Protein AF-A0A498MEN1-F1 (afdb_monomer)

Organism: Labeo rohita (NCBI:txid84645)

Structure (mmCIF, N/CA/C/O backbone):
data_AF-A0A498MEN1-F1
#
_entry.id   AF-A0A498MEN1-F1
#
loop_
_atom_site.group_PDB
_atom_site.id
_atom_site.type_symbol
_atom_site.label_atom_id
_atom_site.label_alt_id
_atom_site.label_comp_id
_atom_site.label_asym_id
_atom_site.label_entity_id
_atom_site.label_seq_id
_atom_site.pdbx_PDB_ins_code
_atom_site.Cartn_x
_atom_site.Cartn_y
_atom_site.Cartn_z
_atom_site.occupancy
_atom_site.B_iso_or_equiv
_atom_site.auth_seq_id
_atom_site.auth_comp_id
_atom_site.auth_asym_id
_atom_site.auth_atom_id
_atom_site.pdbx_PDB_model_num
ATOM 1 N N . MET A 1 1 ? 16.517 -38.184 6.879 1.00 43.72 1 MET A N 1
ATOM 2 C CA . MET A 1 1 ? 17.340 -36.985 7.141 1.00 43.72 1 MET A CA 1
ATOM 3 C C . MET A 1 1 ? 16.412 -35.861 7.541 1.00 43.72 1 MET A C 1
ATOM 5 O O . MET A 1 1 ? 15.460 -35.608 6.813 1.00 43.72 1 MET A O 1
ATOM 9 N N . SER A 1 2 ? 16.628 -35.248 8.704 1.00 54.34 2 SER A N 1
ATOM 10 C CA . SER A 1 2 ? 15.903 -34.037 9.095 1.00 54.34 2 SER A CA 1
ATOM 11 C C . SER A 1 2 ? 16.406 -32.855 8.259 1.00 54.34 2 SER A C 1
ATOM 13 O O . SER A 1 2 ? 17.588 -32.809 7.929 1.00 54.34 2 SER A O 1
ATOM 15 N N . TRP A 1 3 ? 15.560 -31.868 7.944 1.00 50.06 3 TRP A N 1
ATOM 16 C CA . TRP A 1 3 ? 15.992 -30.614 7.294 1.00 50.06 3 TRP A CA 1
ATOM 17 C C . TRP A 1 3 ? 17.134 -29.931 8.064 1.00 50.06 3 TRP A C 1
ATOM 19 O O . TRP A 1 3 ? 18.010 -29.298 7.487 1.00 50.06 3 TRP A O 1
ATOM 29 N N . ILE A 1 4 ? 17.161 -30.124 9.380 1.00 49.66 4 ILE A N 1
ATOM 30 C CA . ILE A 1 4 ? 18.198 -29.623 10.281 1.00 49.66 4 ILE A CA 1
ATOM 31 C C . ILE A 1 4 ? 19.562 -30.295 10.020 1.00 49.66 4 ILE A C 1
ATOM 33 O O . ILE A 1 4 ? 20.594 -29.638 10.148 1.00 49.66 4 ILE A O 1
ATOM 37 N N . ASP A 1 5 ? 19.571 -31.564 9.599 1.00 53.72 5 ASP A N 1
ATOM 38 C CA . ASP A 1 5 ? 20.794 -32.295 9.234 1.00 53.72 5 ASP A CA 1
ATOM 39 C C . ASP A 1 5 ? 21.364 -31.820 7.889 1.00 53.72 5 ASP A C 1
ATOM 41 O O . ASP A 1 5 ? 22.567 -31.918 7.667 1.00 53.72 5 ASP A O 1
ATOM 45 N N . LEU A 1 6 ? 20.514 -31.267 7.014 1.00 58.56 6 LEU A N 1
ATOM 46 C CA . LEU A 1 6 ? 20.908 -30.699 5.722 1.00 58.56 6 LEU A CA 1
ATOM 47 C C . LEU A 1 6 ? 21.549 -29.308 5.874 1.00 58.56 6 LEU A C 1
ATOM 49 O O . LEU A 1 6 ? 22.517 -28.999 5.187 1.00 58.56 6 LEU A O 1
ATOM 53 N N . PHE A 1 7 ? 21.026 -28.466 6.773 1.00 52.84 7 PHE A N 1
ATOM 54 C CA . PHE A 1 7 ? 21.492 -27.080 6.929 1.00 52.84 7 PHE A CA 1
ATOM 55 C C . PHE A 1 7 ? 22.699 -26.911 7.861 1.00 52.84 7 PHE A C 1
ATOM 57 O O . PHE A 1 7 ? 23.365 -25.877 7.808 1.00 52.84 7 PHE A O 1
ATOM 64 N N . CYS A 1 8 ? 22.973 -27.871 8.749 1.00 56.34 8 CYS A N 1
ATOM 65 C CA . CYS A 1 8 ? 24.076 -27.804 9.716 1.00 56.34 8 CYS A CA 1
ATOM 66 C C . CYS A 1 8 ? 24.729 -29.186 9.921 1.00 56.34 8 CYS A C 1
ATOM 68 O O . CYS A 1 8 ? 24.666 -29.716 11.035 1.00 56.34 8 CYS A O 1
ATOM 70 N N . PRO A 1 9 ? 25.353 -29.782 8.885 1.00 58.59 9 PRO A N 1
ATOM 71 C CA . PRO A 1 9 ? 25.883 -31.145 8.965 1.00 58.59 9 PRO A CA 1
ATOM 72 C C . PRO A 1 9 ? 26.921 -31.311 10.092 1.00 58.59 9 PRO A C 1
ATOM 74 O O . PRO A 1 9 ? 26.779 -32.229 10.902 1.00 58.59 9 PRO A O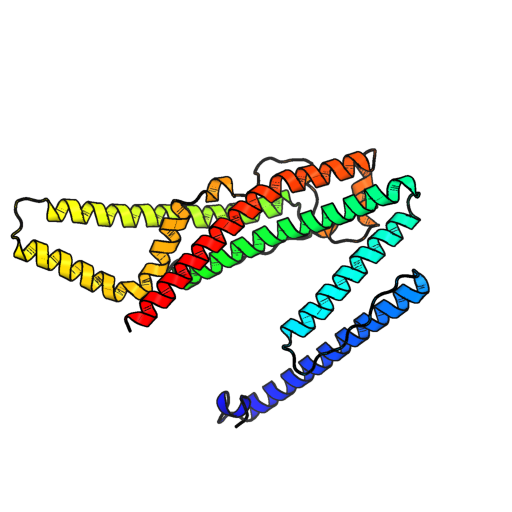 1
ATOM 77 N N . ASP A 1 10 ? 27.833 -30.342 10.264 1.00 64.88 10 ASP A N 1
ATOM 78 C CA . ASP A 1 10 ? 29.006 -30.467 11.154 1.00 64.88 10 ASP A CA 1
ATOM 79 C C . ASP A 1 10 ? 29.033 -29.507 12.361 1.00 64.88 10 ASP A C 1
ATOM 81 O O . ASP A 1 10 ? 30.030 -29.424 13.074 1.00 64.88 10 ASP A O 1
ATOM 85 N N . ASN A 1 11 ? 27.950 -28.765 12.628 1.00 72.75 11 ASN A N 1
ATOM 86 C CA . ASN A 1 11 ? 27.898 -27.804 13.741 1.00 72.75 11 ASN A CA 1
ATOM 87 C C . ASN A 1 11 ? 26.759 -28.144 14.717 1.00 72.75 11 ASN A C 1
ATOM 89 O O . ASN A 1 11 ? 25.618 -27.701 14.556 1.00 72.75 11 ASN A O 1
ATOM 93 N N . SER A 1 12 ? 27.068 -28.979 15.716 1.00 74.88 12 SER A N 1
ATOM 94 C CA . SER A 1 12 ? 26.126 -29.443 16.748 1.00 74.88 12 SER A CA 1
ATOM 95 C C . SER A 1 12 ? 25.566 -28.301 17.602 1.00 74.88 12 SER A C 1
ATOM 97 O O . SER A 1 12 ? 24.371 -28.289 17.885 1.00 74.88 12 SER A O 1
ATOM 99 N N . GLU A 1 13 ? 26.384 -27.303 17.932 1.00 78.81 13 GLU A N 1
ATOM 100 C CA . GLU A 1 13 ? 25.985 -26.161 18.760 1.00 78.81 13 GLU A CA 1
ATOM 101 C C . GLU A 1 13 ? 24.955 -25.267 18.046 1.00 78.81 13 GLU A C 1
ATOM 103 O O . GLU A 1 13 ? 23.917 -24.900 18.608 1.00 78.81 13 GLU A O 1
ATOM 108 N N . ARG A 1 14 ? 25.173 -24.981 16.753 1.00 74.12 14 ARG A N 1
ATOM 109 C CA . ARG A 1 14 ? 24.215 -24.243 15.913 1.00 74.12 14 ARG A CA 1
ATOM 110 C C . ARG A 1 14 ? 22.905 -25.013 15.742 1.00 74.12 14 ARG A C 1
ATOM 112 O O . ARG A 1 14 ? 21.837 -24.400 15.746 1.00 74.12 14 ARG A O 1
ATOM 119 N N . ARG A 1 15 ? 22.977 -26.343 15.640 1.00 71.75 15 ARG A N 1
ATOM 120 C CA . ARG A 1 15 ? 21.818 -27.243 15.552 1.00 71.75 15 ARG A CA 1
ATOM 121 C C . ARG A 1 15 ? 20.947 -27.166 16.802 1.00 71.75 15 ARG A C 1
ATOM 123 O O . ARG A 1 15 ? 19.744 -26.938 16.704 1.00 71.75 15 ARG A O 1
ATOM 130 N N . GLU A 1 16 ? 21.561 -27.312 17.970 1.00 80.00 16 GLU A N 1
ATOM 131 C CA . GLU A 1 16 ? 20.876 -27.276 19.261 1.00 80.00 16 GLU A CA 1
ATOM 132 C C . GLU A 1 16 ? 20.278 -25.891 19.546 1.00 80.00 16 GLU A C 1
ATOM 134 O O . GLU A 1 16 ? 19.132 -25.775 19.986 1.00 80.00 16 GLU A O 1
ATOM 139 N N . SER A 1 17 ? 21.005 -24.825 19.198 1.00 81.56 17 SER A N 1
ATOM 140 C CA . SER A 1 17 ? 20.505 -23.448 19.254 1.00 81.56 17 SER A CA 1
ATOM 141 C C . SER A 1 17 ? 19.261 -23.241 18.381 1.00 81.56 17 SER A C 1
ATOM 143 O O . SER A 1 17 ? 18.275 -22.654 18.831 1.00 81.56 17 SER A O 1
ATOM 145 N N . LEU A 1 18 ? 19.259 -23.767 17.152 1.00 75.94 18 LEU A N 1
ATOM 146 C CA . LEU A 1 18 ? 18.134 -23.635 16.224 1.00 75.94 18 LEU A CA 1
ATOM 147 C C . LEU A 1 18 ? 16.913 -24.456 16.666 1.00 75.94 18 LEU A C 1
ATOM 149 O O . LEU A 1 18 ? 15.790 -23.960 16.596 1.00 75.94 18 LEU A O 1
ATOM 153 N N . ILE A 1 19 ? 17.125 -25.670 17.187 1.00 77.81 19 ILE A N 1
ATOM 154 C CA . ILE A 1 19 ? 16.062 -26.501 17.775 1.00 77.81 19 ILE A CA 1
ATOM 155 C C . ILE A 1 19 ? 15.402 -25.773 18.948 1.00 77.81 19 ILE A C 1
ATOM 157 O O . ILE A 1 19 ? 14.176 -25.656 18.986 1.00 77.81 19 ILE A O 1
ATOM 161 N N . ARG A 1 20 ? 16.206 -25.237 19.871 1.00 85.75 20 ARG A N 1
ATOM 162 C CA . ARG A 1 20 ? 15.720 -24.499 21.040 1.00 85.75 20 ARG A CA 1
ATOM 163 C C . ARG A 1 20 ? 14.917 -23.263 20.642 1.00 85.75 20 ARG A C 1
ATOM 165 O O . ARG A 1 20 ? 13.794 -23.104 21.108 1.00 85.75 20 ARG A O 1
ATOM 172 N N . LYS A 1 21 ? 15.424 -22.445 19.713 1.00 82.25 21 LYS A N 1
ATOM 173 C CA . LYS A 1 21 ? 14.689 -21.275 19.198 1.00 82.25 21 LYS A CA 1
ATOM 174 C C . LYS A 1 21 ? 13.366 -21.659 18.534 1.00 82.25 21 LYS A C 1
ATOM 176 O O . LYS A 1 21 ? 12.367 -20.969 18.712 1.00 82.25 21 LYS A O 1
ATOM 181 N N . ASN A 1 22 ? 13.335 -22.765 17.790 1.00 79.62 22 ASN A N 1
ATOM 182 C CA . ASN A 1 22 ? 12.102 -23.243 17.170 1.00 79.62 22 ASN A CA 1
ATOM 183 C C . ASN A 1 22 ? 11.075 -23.700 18.226 1.00 79.62 22 ASN A C 1
ATOM 185 O O . ASN A 1 22 ? 9.894 -23.368 18.144 1.00 79.62 22 ASN A O 1
ATOM 189 N N . GLN A 1 23 ? 11.523 -24.405 19.269 1.00 83.56 23 GLN A N 1
ATOM 190 C CA . GLN A 1 23 ? 10.667 -24.788 20.397 1.00 83.56 23 GLN A CA 1
ATOM 191 C C . GLN A 1 23 ? 10.129 -23.564 21.153 1.00 83.56 23 GLN A C 1
ATOM 193 O O . GLN A 1 23 ? 8.933 -23.510 21.445 1.00 83.56 23 GLN A O 1
ATOM 198 N N . GLU A 1 24 ? 10.973 -22.564 21.418 1.00 88.19 24 GLU A N 1
ATOM 199 C CA . GLU A 1 24 ? 10.565 -21.290 22.023 1.00 88.19 24 GLU A CA 1
ATOM 200 C C . GLU A 1 24 ? 9.494 -20.586 21.179 1.00 88.19 24 GLU A C 1
ATOM 202 O O . GLU A 1 24 ? 8.465 -20.167 21.713 1.00 88.19 24 GLU A O 1
ATOM 207 N N . LEU A 1 25 ? 9.674 -20.531 19.856 1.00 84.56 25 LEU A N 1
ATOM 208 C CA . LEU A 1 25 ? 8.698 -19.945 18.937 1.00 84.56 25 LEU A CA 1
ATOM 209 C C . LEU A 1 25 ? 7.338 -20.658 19.008 1.00 84.56 25 LEU A C 1
ATOM 211 O O . LEU A 1 25 ? 6.296 -20.002 19.071 1.00 84.56 25 LEU A O 1
ATOM 215 N N . HIS A 1 26 ? 7.328 -21.992 19.062 1.00 83.00 26 HIS A N 1
ATOM 216 C CA . HIS A 1 26 ? 6.097 -22.767 19.235 1.00 83.00 26 HIS A CA 1
ATOM 217 C C . HIS A 1 26 ? 5.404 -22.488 20.578 1.00 83.00 26 HIS A C 1
ATOM 219 O O . HIS A 1 26 ? 4.174 -22.382 20.626 1.00 83.00 26 HIS A O 1
ATOM 225 N N . VAL A 1 27 ? 6.167 -22.343 21.666 1.00 88.69 27 VAL A N 1
ATOM 226 C CA . VAL A 1 27 ? 5.625 -21.990 22.989 1.00 88.69 27 VAL A CA 1
ATOM 227 C C . VAL A 1 27 ? 5.009 -20.591 22.970 1.00 88.69 27 VAL A C 1
ATOM 229 O O . VAL A 1 27 ? 3.873 -20.422 23.418 1.00 88.69 27 VAL A O 1
ATOM 232 N N . LEU A 1 28 ? 5.711 -19.605 22.403 1.00 88.12 28 LEU A N 1
ATOM 233 C CA . LEU A 1 28 ? 5.207 -18.237 22.247 1.00 88.12 28 LEU A CA 1
ATOM 234 C C . LEU A 1 28 ? 3.913 -18.210 21.433 1.00 88.12 28 LEU A C 1
ATOM 236 O O . LEU A 1 28 ? 2.930 -17.594 21.846 1.00 88.12 28 LEU A O 1
ATOM 240 N N . MET A 1 29 ? 3.874 -18.947 20.323 1.00 90.06 29 MET A N 1
ATOM 241 C CA . MET A 1 29 ? 2.678 -19.054 19.497 1.00 90.06 29 MET A CA 1
ATOM 242 C C . MET A 1 29 ? 1.500 -19.630 20.293 1.00 90.06 29 MET A C 1
ATOM 244 O O . MET A 1 29 ? 0.415 -19.050 20.314 1.00 90.06 29 MET A O 1
ATOM 248 N N . ARG A 1 30 ? 1.706 -20.738 21.016 1.00 90.38 30 ARG A N 1
ATOM 249 C CA . ARG A 1 30 ? 0.662 -21.357 21.848 1.00 90.38 30 ARG A CA 1
ATOM 250 C C . ARG A 1 30 ? 0.130 -20.389 22.911 1.00 90.38 30 ARG A C 1
ATOM 252 O O . ARG A 1 30 ? -1.083 -20.319 23.123 1.00 90.38 30 ARG A O 1
ATOM 259 N N . ASN A 1 31 ? 1.016 -19.614 23.534 1.00 92.31 31 ASN A N 1
ATOM 260 C CA . ASN A 1 31 ? 0.641 -18.593 24.508 1.00 92.31 31 ASN A CA 1
ATOM 261 C C . ASN A 1 31 ? -0.192 -17.469 23.875 1.00 92.31 31 ASN A C 1
ATOM 263 O O . ASN A 1 31 ? -1.197 -17.074 24.462 1.00 92.31 31 ASN A O 1
ATOM 267 N N . ASN A 1 32 ? 0.139 -17.022 22.661 1.00 92.94 32 ASN A N 1
ATOM 268 C CA . ASN A 1 32 ? -0.639 -16.004 21.948 1.00 92.94 32 ASN A CA 1
ATOM 269 C C . ASN A 1 32 ? -2.063 -16.475 21.612 1.00 92.94 32 ASN A C 1
ATOM 271 O O . ASN A 1 32 ? -3.025 -15.732 21.824 1.00 92.94 32 ASN A O 1
ATOM 275 N N . PHE A 1 33 ? -2.233 -17.723 21.155 1.00 95.19 33 PHE A N 1
ATOM 276 C CA . PHE A 1 33 ? -3.567 -18.306 20.942 1.00 95.19 33 PHE A CA 1
ATOM 277 C C . PHE A 1 33 ? -4.372 -18.361 22.247 1.00 95.19 33 PHE A C 1
ATOM 279 O O . PHE A 1 33 ? -5.550 -17.993 22.270 1.00 95.19 33 PHE A O 1
ATOM 286 N N . ARG A 1 34 ? -3.739 -18.782 23.349 1.00 94.75 34 ARG A N 1
ATOM 287 C CA . ARG A 1 34 ? -4.377 -18.823 24.671 1.00 94.75 34 ARG A CA 1
ATOM 288 C C . ARG A 1 34 ? -4.800 -17.430 25.137 1.00 94.75 34 ARG A C 1
ATOM 290 O O . ARG A 1 34 ? -5.957 -17.265 25.508 1.00 94.75 34 ARG A O 1
ATOM 297 N N . ALA A 1 35 ? -3.901 -16.449 25.084 1.00 92.50 35 ALA A N 1
ATOM 298 C CA . ALA A 1 35 ? -4.179 -15.073 25.488 1.00 92.50 35 ALA A CA 1
ATOM 299 C C . ALA A 1 35 ? -5.322 -14.464 24.660 1.00 92.50 35 ALA A C 1
ATOM 301 O O . ALA A 1 35 ? -6.237 -13.859 25.213 1.00 92.50 35 ALA A O 1
ATOM 302 N N . THR A 1 36 ? -5.331 -14.707 23.346 1.00 92.62 36 THR A N 1
ATOM 303 C CA . THR A 1 36 ? -6.412 -14.251 22.458 1.00 92.62 36 THR A CA 1
ATOM 304 C C . THR A 1 36 ? -7.758 -14.870 22.846 1.00 92.62 36 THR A C 1
ATOM 306 O O . THR A 1 36 ? -8.766 -14.173 22.904 1.00 92.62 36 THR A O 1
ATOM 309 N N . ASN A 1 37 ? -7.795 -16.166 23.168 1.00 94.50 37 ASN A N 1
ATOM 310 C CA . ASN A 1 37 ? -9.024 -16.826 23.618 1.00 94.50 37 ASN A CA 1
ATOM 311 C C . ASN A 1 37 ? -9.483 -16.362 25.010 1.00 94.50 37 ASN A C 1
ATOM 313 O O . ASN A 1 37 ? -10.684 -16.268 25.241 1.00 94.50 37 ASN A O 1
ATOM 317 N N . GLN A 1 38 ? -8.555 -16.042 25.916 1.00 94.31 38 GLN A N 1
ATOM 318 C CA . GLN A 1 38 ? -8.886 -15.445 27.215 1.00 94.31 38 GLN A CA 1
ATOM 319 C C . GLN A 1 38 ? -9.491 -14.050 27.047 1.00 94.31 38 GLN A C 1
ATOM 321 O O . GLN A 1 38 ? -10.487 -13.739 27.690 1.00 94.31 38 GLN A O 1
ATOM 326 N N . LEU A 1 39 ? -8.949 -13.237 26.134 1.00 90.50 39 LEU A N 1
ATOM 327 C CA . LEU A 1 39 ? -9.552 -11.957 25.771 1.00 90.50 39 LEU A CA 1
ATOM 328 C C . LEU A 1 39 ? -10.984 -12.152 25.249 1.00 90.50 39 LEU A C 1
ATOM 330 O O . LEU A 1 39 ? -11.882 -11.445 25.686 1.00 90.50 39 LEU A O 1
ATOM 334 N N . ILE A 1 40 ? -11.224 -13.135 24.373 1.00 92.56 40 ILE A N 1
ATOM 335 C CA . ILE A 1 40 ? -12.580 -13.458 23.890 1.00 92.56 40 ILE A CA 1
ATOM 336 C C . ILE A 1 40 ? -13.538 -13.758 25.052 1.00 92.56 40 ILE A C 1
ATOM 338 O O . ILE A 1 40 ? -14.666 -13.267 25.044 1.00 92.56 40 ILE A O 1
ATOM 342 N N . ASP A 1 41 ? -13.101 -14.539 26.043 1.00 91.69 41 ASP A N 1
ATOM 343 C CA . ASP A 1 41 ? -13.931 -14.892 27.200 1.00 91.69 41 ASP A CA 1
ATOM 344 C C . ASP A 1 41 ? -14.290 -13.647 28.036 1.00 91.69 41 ASP A C 1
ATOM 346 O O . ASP A 1 41 ? -15.465 -13.420 28.324 1.00 91.69 41 ASP A O 1
ATOM 350 N N . VAL A 1 42 ? -13.308 -12.784 28.323 1.00 89.12 42 VAL A N 1
ATOM 351 C CA . VAL A 1 42 ? -13.498 -11.506 29.041 1.00 89.12 42 VAL A CA 1
ATOM 352 C C . VAL A 1 42 ? -14.470 -10.582 28.295 1.00 89.12 42 VAL A C 1
ATOM 354 O O . VAL A 1 42 ? -15.354 -9.970 28.895 1.00 89.12 42 VAL A O 1
ATOM 357 N N . LEU A 1 43 ? -14.348 -10.486 26.969 1.00 86.88 43 LEU A N 1
ATOM 358 C CA . LEU A 1 43 ? -15.227 -9.650 26.144 1.00 86.88 43 LEU A CA 1
ATOM 359 C C . LEU A 1 43 ? -16.664 -10.176 26.101 1.00 86.88 43 LEU A C 1
ATOM 361 O O . LEU A 1 43 ? -17.612 -9.387 26.085 1.00 86.88 43 LEU A O 1
ATOM 365 N N . LYS A 1 44 ? -16.839 -11.498 26.115 1.00 89.75 44 LYS A N 1
ATOM 366 C CA . LYS A 1 44 ? -18.159 -12.116 26.226 1.00 89.75 44 LYS A CA 1
ATOM 367 C C . LYS A 1 44 ? -18.804 -11.802 27.571 1.00 89.75 44 LYS A C 1
ATOM 369 O O . LYS A 1 44 ? -19.979 -11.451 27.596 1.00 89.75 44 LYS A O 1
ATOM 374 N N . GLU A 1 45 ? -18.046 -11.910 28.658 1.00 88.19 45 GLU A N 1
ATOM 375 C CA . GLU A 1 45 ? -18.536 -11.673 30.017 1.00 88.19 45 GLU A CA 1
ATOM 376 C C . GLU A 1 45 ? -18.924 -10.207 30.250 1.00 88.19 45 GLU A C 1
ATOM 378 O O . GLU A 1 45 ? -20.031 -9.927 30.702 1.00 88.19 45 GLU A O 1
ATOM 383 N N . HIS A 1 46 ? -18.047 -9.264 29.899 1.00 82.69 46 HIS A N 1
ATOM 384 C CA . HIS A 1 46 ? -18.244 -7.857 30.261 1.00 82.69 46 HIS A CA 1
ATOM 385 C C . HIS A 1 46 ? -18.948 -7.016 29.196 1.00 82.69 46 HIS A C 1
ATOM 387 O O . HIS A 1 46 ? -19.567 -6.008 29.531 1.00 82.69 46 HIS A O 1
ATOM 393 N N . LEU A 1 47 ? -18.858 -7.392 27.916 1.00 77.81 47 LEU A N 1
ATOM 394 C CA . LEU A 1 47 ? -19.444 -6.623 26.809 1.00 77.81 47 LEU A CA 1
ATOM 395 C C . LEU A 1 47 ? -20.537 -7.388 26.053 1.00 77.81 47 LEU A C 1
ATOM 397 O O . LEU A 1 47 ? -21.166 -6.821 25.154 1.00 77.81 47 LEU A O 1
ATOM 401 N N . GLY A 1 48 ? -20.781 -8.657 26.398 1.00 83.62 48 GLY A N 1
ATOM 402 C CA . GLY A 1 48 ? -21.740 -9.517 25.703 1.00 83.62 48 GLY A CA 1
ATOM 403 C C . GLY A 1 48 ? -21.326 -9.870 24.271 1.00 83.62 48 GLY A C 1
ATOM 404 O O . GLY A 1 48 ? -22.166 -10.309 23.488 1.00 83.62 48 GLY A O 1
ATOM 405 N N . LEU A 1 49 ? -20.058 -9.655 23.898 1.00 86.25 49 LEU A N 1
ATOM 406 C CA . LEU A 1 49 ? -19.564 -9.879 22.539 1.00 86.25 49 LEU A CA 1
ATOM 407 C C . LEU A 1 49 ? -19.121 -11.330 22.354 1.00 86.25 49 LEU A C 1
ATOM 409 O O . LEU A 1 49 ? -18.295 -11.843 23.105 1.00 86.25 49 LEU A O 1
ATOM 413 N N . SER A 1 50 ? -19.657 -12.001 21.335 1.00 86.56 50 SER A N 1
ATOM 414 C CA . SER A 1 50 ? -19.356 -13.408 21.079 1.00 86.56 50 SER A CA 1
ATOM 415 C C . SER A 1 50 ? -18.449 -13.573 19.866 1.00 86.56 50 SER A C 1
ATOM 417 O O . SER A 1 50 ? -18.791 -13.178 18.753 1.00 86.56 50 SER A O 1
ATOM 419 N N . PHE A 1 51 ? -17.304 -14.220 20.078 1.00 91.06 51 PHE A N 1
ATOM 420 C CA . PHE A 1 51 ? -16.375 -14.601 19.021 1.00 91.06 51 PHE A CA 1
ATOM 421 C C . PHE A 1 51 ? -16.097 -16.098 19.091 1.00 91.06 51 PHE A C 1
ATOM 423 O O . PHE A 1 51 ? -16.002 -16.682 20.171 1.00 91.06 51 PHE A O 1
ATOM 430 N N . SER A 1 52 ? -15.897 -16.722 17.933 1.00 91.56 52 SER A N 1
ATOM 431 C CA . SER A 1 52 ? -15.374 -18.085 17.875 1.00 91.56 52 SER A CA 1
ATOM 432 C C . SER A 1 52 ? -13.923 -18.117 18.366 1.00 91.56 52 SER A C 1
ATOM 434 O O . SER A 1 52 ? -13.096 -17.322 17.906 1.00 91.56 52 SER A O 1
ATOM 436 N N . LYS A 1 53 ? -13.603 -19.066 19.249 1.00 92.56 53 LYS A N 1
ATOM 437 C CA . LYS A 1 53 ? -12.225 -19.309 19.694 1.00 92.56 53 LYS A CA 1
ATOM 438 C C . LYS A 1 53 ? -11.342 -19.734 18.521 1.00 92.56 53 LYS A C 1
ATOM 440 O O . LYS A 1 53 ? -11.810 -20.359 17.571 1.00 92.56 53 LYS A O 1
ATOM 445 N N . ILE A 1 54 ? -10.062 -19.389 18.598 1.00 94.75 54 ILE A N 1
ATOM 446 C CA . ILE A 1 54 ? -9.052 -19.788 17.617 1.00 94.75 54 ILE A CA 1
ATOM 447 C C . ILE A 1 54 ? -8.214 -20.950 18.148 1.00 94.75 54 ILE A C 1
ATOM 449 O O . ILE A 1 54 ? -7.946 -21.047 19.346 1.00 94.75 54 ILE A O 1
ATOM 453 N N . THR A 1 55 ? -7.779 -21.827 17.248 1.00 94.12 55 THR A N 1
ATOM 454 C CA . THR A 1 55 ? -6.968 -23.007 17.571 1.00 94.12 55 THR A CA 1
ATOM 455 C C . THR A 1 55 ? -5.680 -23.005 16.763 1.00 94.12 55 THR A C 1
ATOM 457 O O . THR A 1 55 ? -5.708 -22.806 15.544 1.00 94.12 55 THR A O 1
ATOM 460 N N . LEU A 1 56 ? -4.563 -23.252 17.447 1.00 91.50 56 LEU A N 1
ATOM 461 C CA . LEU A 1 56 ? -3.253 -23.403 16.825 1.00 91.50 56 LEU A CA 1
ATOM 462 C C . LEU A 1 56 ? -3.270 -24.613 15.884 1.00 91.50 56 LEU A C 1
ATOM 464 O O . LEU A 1 56 ? -3.672 -25.700 16.297 1.00 91.50 56 LEU A O 1
ATOM 468 N N . ASN A 1 57 ? -2.832 -24.437 14.637 1.00 91.19 57 ASN A N 1
ATOM 469 C CA . ASN A 1 57 ? -2.635 -25.553 13.718 1.00 91.19 57 ASN A CA 1
ATOM 470 C C . ASN A 1 57 ? -1.150 -25.923 13.684 1.00 91.19 57 ASN A C 1
ATOM 472 O O . ASN A 1 57 ? -0.363 -25.239 13.036 1.00 91.19 57 ASN A O 1
ATOM 476 N N . GLU A 1 58 ? -0.780 -27.018 14.351 1.00 87.62 58 GLU A N 1
ATOM 477 C CA . GLU A 1 58 ? 0.615 -27.484 14.414 1.00 87.62 58 GLU A CA 1
ATOM 478 C C . GLU A 1 58 ? 1.174 -27.930 13.052 1.00 87.62 58 GLU A C 1
ATOM 480 O O . GLU A 1 58 ? 2.386 -28.021 12.895 1.00 87.62 58 GLU A O 1
ATOM 485 N N . LYS A 1 59 ? 0.309 -28.174 12.057 1.00 88.00 59 LYS A N 1
ATOM 486 C CA . LYS A 1 59 ? 0.712 -28.519 10.683 1.00 88.00 59 LYS A CA 1
ATOM 487 C C . LYS A 1 59 ? 0.844 -27.305 9.761 1.00 88.00 59 LYS A C 1
ATOM 489 O O . LYS A 1 59 ? 1.326 -27.458 8.645 1.00 88.00 59 LYS A O 1
ATOM 494 N N . ALA A 1 60 ? 0.367 -26.136 10.187 1.00 88.12 60 ALA A N 1
ATOM 495 C CA . ALA A 1 60 ? 0.459 -24.907 9.407 1.00 88.12 60 ALA A CA 1
ATOM 496 C C . ALA A 1 60 ? 1.781 -24.185 9.675 1.00 88.12 60 ALA A C 1
ATOM 498 O O . ALA A 1 60 ? 2.409 -24.351 10.723 1.00 88.12 60 ALA A O 1
ATOM 499 N N . THR A 1 61 ? 2.172 -23.331 8.739 1.00 86.00 61 THR A N 1
ATOM 500 C CA . THR A 1 61 ? 3.314 -22.438 8.900 1.00 86.00 61 THR A CA 1
ATOM 501 C C . THR A 1 61 ? 3.094 -21.455 10.055 1.00 86.00 61 THR A C 1
ATOM 503 O O . THR A 1 61 ? 1.969 -21.160 10.477 1.00 86.00 61 THR A O 1
ATOM 506 N N . VAL A 1 62 ? 4.195 -20.905 10.573 1.00 82.56 62 VAL A N 1
ATOM 507 C CA . VAL A 1 62 ? 4.164 -19.832 11.582 1.00 82.56 62 VAL A CA 1
ATOM 508 C C . VAL A 1 62 ? 3.350 -18.645 11.067 1.00 82.56 62 VAL A C 1
ATOM 510 O O . VAL A 1 62 ? 2.505 -18.132 11.795 1.00 82.56 62 VAL A O 1
ATOM 513 N N . LYS A 1 63 ? 3.546 -18.267 9.795 1.00 86.75 63 LYS A N 1
ATOM 514 C CA . LYS A 1 63 ? 2.822 -17.172 9.143 1.00 86.75 63 LYS A 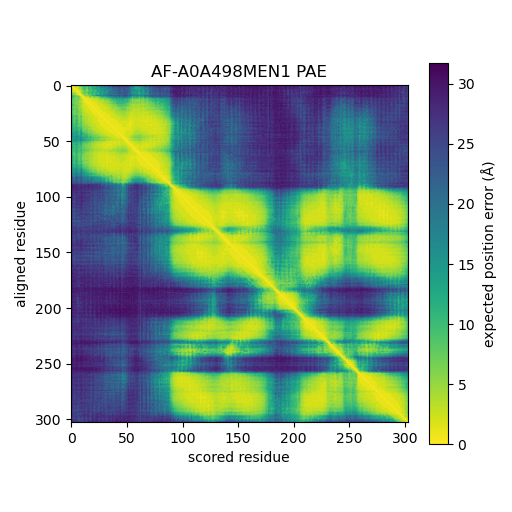CA 1
ATOM 515 C C . LYS A 1 63 ? 1.312 -17.406 9.145 1.00 86.75 63 LYS A C 1
ATOM 517 O O . LYS A 1 63 ? 0.584 -16.553 9.627 1.00 86.75 63 LYS A O 1
ATOM 522 N N . GLU A 1 64 ? 0.836 -18.570 8.706 1.00 88.31 64 GLU A N 1
ATOM 523 C CA . GLU A 1 64 ? -0.606 -18.875 8.690 1.00 88.31 64 GLU A CA 1
ATOM 524 C C . GLU A 1 64 ? -1.235 -18.842 10.092 1.00 88.31 64 GLU A C 1
ATOM 526 O O . GLU A 1 64 ? -2.380 -18.421 10.269 1.00 88.31 64 GLU A O 1
ATOM 531 N N . ASN A 1 65 ? -0.497 -19.287 11.112 1.00 90.00 65 ASN A N 1
ATOM 532 C CA . ASN A 1 65 ? -0.956 -19.206 12.497 1.00 90.00 65 ASN A CA 1
ATOM 533 C C . ASN A 1 65 ? -0.975 -17.755 13.015 1.00 90.00 65 ASN A C 1
ATOM 535 O O . ASN A 1 65 ? -1.938 -17.374 13.686 1.00 90.00 65 ASN A O 1
ATOM 539 N N . CYS A 1 66 ? 0.022 -16.937 12.664 1.00 84.38 66 CYS A N 1
ATOM 540 C CA . CYS A 1 66 ? 0.009 -15.494 12.921 1.00 84.38 66 CYS A CA 1
ATOM 541 C C . CYS A 1 66 ? -1.176 -14.813 12.226 1.00 84.38 66 CYS A C 1
ATOM 543 O O . CYS A 1 66 ? -1.908 -14.071 12.878 1.00 84.38 66 CYS A O 1
ATOM 545 N N . ASP A 1 67 ? -1.421 -15.120 10.951 1.00 85.56 67 ASP A N 1
ATOM 546 C CA . ASP A 1 67 ? -2.510 -14.549 10.153 1.00 85.56 67 ASP A CA 1
ATOM 547 C C . ASP A 1 67 ? -3.877 -14.834 10.811 1.00 85.56 67 ASP A C 1
ATOM 549 O O . ASP A 1 67 ? -4.727 -13.946 10.907 1.00 85.56 67 ASP A O 1
ATOM 553 N N . LYS A 1 68 ? -4.073 -16.032 11.388 1.00 90.31 68 LYS A N 1
ATOM 554 C CA . LYS A 1 68 ? -5.278 -16.367 12.176 1.00 90.31 68 LYS A CA 1
ATOM 555 C C . LYS A 1 68 ? -5.435 -15.527 13.445 1.00 90.31 68 LYS A C 1
ATOM 557 O O . LYS A 1 68 ? -6.556 -15.117 13.761 1.00 90.31 68 LYS A O 1
ATOM 562 N N . ILE A 1 69 ? -4.351 -15.304 14.192 1.00 89.62 69 ILE A N 1
ATOM 563 C CA . ILE A 1 69 ? -4.373 -14.451 15.391 1.00 89.62 69 ILE A CA 1
ATOM 564 C C . ILE A 1 69 ? -4.707 -13.013 14.988 1.00 89.62 69 ILE A C 1
ATOM 566 O O . ILE A 1 69 ? -5.608 -12.411 15.570 1.00 89.62 69 ILE A O 1
ATOM 570 N N . ILE A 1 70 ? -4.028 -12.486 13.967 1.00 81.75 70 ILE A N 1
ATOM 571 C CA . ILE A 1 70 ? -4.211 -11.121 13.465 1.00 81.75 70 ILE A CA 1
ATOM 572 C C . ILE A 1 70 ? -5.661 -10.906 13.030 1.00 81.75 70 ILE A C 1
ATOM 574 O O . ILE A 1 70 ? -6.311 -9.983 13.523 1.00 81.75 70 ILE A O 1
ATOM 578 N N . ALA A 1 71 ? -6.206 -11.799 12.198 1.00 80.38 71 ALA A N 1
ATOM 579 C CA . ALA A 1 71 ? -7.595 -11.724 11.753 1.00 80.38 71 ALA A CA 1
ATOM 580 C C . ALA A 1 71 ? -8.579 -11.723 12.938 1.00 80.38 71 ALA A C 1
ATOM 582 O O . ALA A 1 71 ? -9.563 -10.979 12.950 1.00 80.38 71 ALA A O 1
ATOM 583 N N . ARG A 1 72 ? -8.305 -12.517 13.984 1.00 92.31 72 ARG A N 1
ATOM 584 C CA . ARG A 1 72 ? -9.148 -12.548 15.187 1.00 92.31 72 ARG A CA 1
ATOM 585 C C . ARG A 1 72 ? -9.069 -11.254 15.988 1.00 92.31 72 ARG A C 1
ATOM 587 O O . ARG A 1 72 ? -10.110 -10.748 16.400 1.00 92.31 72 ARG A O 1
ATOM 594 N N . ILE A 1 73 ? -7.868 -10.727 16.208 1.00 85.00 73 ILE A N 1
ATOM 595 C CA . ILE A 1 73 ? -7.655 -9.469 16.932 1.00 85.00 73 ILE A CA 1
ATOM 596 C C . ILE A 1 73 ? -8.327 -8.307 16.191 1.00 85.00 73 ILE A C 1
ATOM 598 O O . ILE A 1 73 ? -8.979 -7.477 16.824 1.00 85.00 73 ILE A O 1
ATOM 602 N N . GLN A 1 74 ? -8.246 -8.275 14.860 1.00 75.44 74 GLN A N 1
ATOM 603 C CA . GLN A 1 74 ? -8.946 -7.286 14.036 1.00 75.44 74 GLN A CA 1
ATOM 604 C C . GLN A 1 74 ? -10.471 -7.381 14.202 1.00 75.44 74 GLN A C 1
ATOM 606 O O . GLN A 1 74 ? -11.126 -6.366 14.441 1.00 75.44 74 GLN A O 1
ATOM 611 N N . GLY A 1 75 ? -11.035 -8.594 14.166 1.00 76.69 75 GLY A N 1
ATOM 612 C CA . GLY A 1 75 ? -12.466 -8.810 14.405 1.00 76.69 75 GLY A CA 1
ATOM 613 C C . GLY A 1 75 ? -12.917 -8.382 15.807 1.00 76.69 75 GLY A C 1
ATOM 614 O O . GLY A 1 75 ? -13.937 -7.705 15.949 1.00 76.69 75 GLY A O 1
ATOM 615 N N . ILE A 1 76 ? -12.130 -8.716 16.837 1.00 83.06 76 ILE A N 1
ATOM 616 C CA . ILE A 1 76 ? -12.350 -8.268 18.221 1.00 83.06 76 ILE A CA 1
ATOM 617 C C . ILE A 1 76 ? -12.395 -6.743 18.289 1.00 83.06 76 ILE A C 1
ATOM 619 O O . ILE A 1 76 ? -13.338 -6.157 18.818 1.00 83.06 76 ILE A O 1
ATOM 623 N N . ARG A 1 77 ? -11.386 -6.095 17.712 1.00 73.00 77 ARG A N 1
ATOM 624 C CA . ARG A 1 77 ? -11.246 -4.643 17.729 1.00 73.00 77 ARG A CA 1
ATOM 625 C C . ARG A 1 77 ? -12.418 -3.938 17.047 1.00 73.00 77 ARG A C 1
ATOM 627 O O . ARG A 1 77 ? -12.899 -2.937 17.576 1.00 73.00 77 ARG A O 1
ATOM 634 N N . MET A 1 78 ? -12.915 -4.481 15.935 1.00 73.81 78 MET A N 1
ATOM 635 C CA . MET A 1 78 ? -14.081 -3.954 15.221 1.00 73.81 78 MET A CA 1
ATOM 636 C C . MET A 1 78 ? -15.346 -3.985 16.089 1.00 73.81 78 MET A C 1
ATOM 638 O O . MET A 1 78 ? -15.962 -2.946 16.320 1.00 73.81 78 MET A O 1
ATOM 642 N N . GLN A 1 79 ? -15.712 -5.153 16.621 1.00 72.19 79 GLN A N 1
ATOM 643 C CA . GLN A 1 79 ? -16.945 -5.295 17.405 1.00 72.19 79 GLN A CA 1
ATOM 644 C C . GLN A 1 79 ? -16.895 -4.544 18.743 1.00 72.19 79 GLN A C 1
ATOM 646 O O . GLN A 1 79 ? -17.894 -3.946 19.143 1.00 72.19 79 GLN A O 1
ATOM 651 N N . CYS A 1 80 ? -15.740 -4.511 19.416 1.00 72.31 80 CYS A N 1
ATOM 652 C CA . CYS A 1 80 ? -15.563 -3.687 20.613 1.00 72.31 80 CYS A CA 1
ATOM 653 C C . CYS A 1 80 ? -15.749 -2.197 20.306 1.00 72.31 80 CYS A C 1
ATOM 655 O O . CYS A 1 80 ? -16.401 -1.493 21.076 1.00 72.31 80 CYS A O 1
ATOM 657 N N . GLY A 1 81 ? -15.226 -1.724 19.169 1.00 62.22 81 GLY A N 1
ATOM 658 C CA . GLY A 1 81 ? -15.431 -0.355 18.700 1.00 62.22 81 GLY A CA 1
ATOM 659 C C . GLY A 1 81 ? -16.911 -0.023 18.491 1.00 62.22 81 GLY A C 1
ATOM 660 O O . GLY A 1 81 ? -17.385 0.988 19.007 1.00 62.22 81 GLY A O 1
ATOM 661 N N . ILE A 1 82 ? -17.656 -0.902 17.812 1.00 63.94 82 ILE A N 1
ATOM 662 C CA . ILE A 1 82 ? -19.104 -0.746 17.589 1.00 63.94 82 ILE A CA 1
ATOM 663 C C . ILE A 1 82 ? -19.852 -0.689 18.928 1.00 63.94 82 ILE A C 1
ATOM 665 O O . ILE A 1 82 ? -20.637 0.229 19.165 1.00 63.94 82 ILE A O 1
ATOM 669 N N . LYS A 1 83 ? -19.573 -1.627 19.843 1.00 67.38 83 LYS A N 1
ATOM 670 C CA . LYS A 1 83 ? -20.262 -1.707 21.138 1.00 67.38 83 LYS A CA 1
ATOM 671 C C . LYS A 1 83 ? -20.020 -0.468 21.998 1.00 67.38 83 LYS A C 1
ATOM 673 O O . LYS A 1 83 ? -20.969 0.071 22.565 1.00 67.38 83 LYS A O 1
ATOM 678 N N . LEU A 1 84 ? -18.785 0.022 22.060 1.00 65.12 84 LEU A N 1
ATOM 679 C CA . LEU A 1 84 ? -18.447 1.213 22.839 1.00 65.12 84 LEU A CA 1
ATOM 680 C C . LEU A 1 84 ? -19.098 2.483 22.246 1.00 65.12 84 LEU A C 1
ATOM 682 O O . LEU A 1 84 ? -19.599 3.316 22.993 1.00 65.12 84 LEU A O 1
ATOM 686 N N . LEU A 1 85 ? -19.212 2.591 20.915 1.00 54.31 85 LEU A N 1
ATOM 687 C CA . LEU A 1 85 ? -19.945 3.683 20.250 1.00 54.31 85 LEU A CA 1
ATOM 688 C C . LEU A 1 85 ? -21.476 3.573 20.392 1.00 54.31 85 LEU A C 1
ATOM 690 O O . LEU A 1 85 ? -22.157 4.600 20.443 1.00 54.31 85 LEU A O 1
ATOM 694 N N . SER A 1 86 ? -22.029 2.357 20.485 1.00 60.22 86 SER A N 1
ATOM 695 C CA . SER A 1 86 ? -23.457 2.132 20.783 1.00 60.22 86 SER A CA 1
ATOM 696 C C . SER A 1 86 ? -23.830 2.568 22.205 1.00 60.22 86 SER A C 1
ATOM 698 O O . SER A 1 86 ? -24.920 3.081 22.430 1.00 60.22 86 SER A O 1
ATOM 700 N N . LEU A 1 87 ? -22.904 2.422 23.161 1.00 65.62 87 LEU A N 1
ATOM 701 C CA . LEU A 1 87 ? -23.092 2.865 24.545 1.00 65.62 87 LEU A CA 1
ATOM 702 C C . LEU A 1 87 ? -23.007 4.391 24.692 1.00 65.62 87 LEU A C 1
ATOM 704 O O . LEU A 1 87 ? -23.609 4.941 25.608 1.00 65.62 87 LEU A O 1
ATOM 708 N N . LEU A 1 88 ? -22.271 5.068 23.805 1.00 56.56 88 LEU A N 1
ATOM 709 C CA . LEU A 1 88 ? -22.043 6.514 23.878 1.00 56.56 88 LEU A CA 1
ATOM 710 C C . LEU A 1 88 ? -23.111 7.355 23.153 1.00 56.56 88 LEU A C 1
ATOM 712 O O . LEU A 1 88 ? -23.309 8.506 23.528 1.00 56.56 88 LEU A O 1
ATOM 716 N N . PHE A 1 89 ? -23.816 6.816 22.150 1.00 51.94 89 PHE A N 1
ATOM 717 C CA . PHE A 1 89 ? -24.798 7.578 21.357 1.00 51.94 89 PHE A CA 1
ATOM 718 C C . PHE A 1 89 ? -25.987 6.681 20.934 1.00 51.94 89 PHE A C 1
ATOM 720 O O . PHE A 1 89 ? -25.796 5.493 20.699 1.00 51.94 89 PHE A O 1
ATOM 727 N N . GLY A 1 90 ? -27.209 7.213 20.803 1.00 55.66 90 GLY A N 1
ATOM 728 C CA . GLY A 1 90 ? -28.454 6.433 20.625 1.00 55.66 90 GLY A CA 1
ATOM 729 C C . GLY A 1 90 ? -28.619 5.634 19.309 1.00 55.66 90 GLY A C 1
ATOM 730 O O . GLY A 1 90 ? -27.789 5.702 18.402 1.00 55.66 90 GLY A O 1
ATOM 731 N N . LYS A 1 91 ? -29.733 4.879 19.202 1.00 56.88 91 LYS A N 1
ATOM 732 C CA . LYS A 1 91 ? -30.031 3.878 18.141 1.00 56.88 91 LYS A CA 1
ATOM 733 C C . LYS A 1 91 ? -30.124 4.410 16.702 1.00 56.88 91 LYS A C 1
ATOM 735 O O . LYS A 1 91 ? -29.778 3.691 15.774 1.00 56.88 91 LYS A O 1
ATOM 740 N N . LYS A 1 92 ? -30.591 5.647 16.481 1.00 55.34 92 LYS A N 1
ATOM 741 C CA . LYS A 1 92 ? -30.720 6.231 15.124 1.00 55.34 92 LYS A CA 1
ATOM 742 C C . LYS A 1 92 ? -29.355 6.458 14.456 1.00 55.34 92 LYS A C 1
ATOM 744 O O . LYS A 1 92 ? -29.257 6.432 13.234 1.00 55.34 92 LYS A O 1
ATOM 749 N N . ASP A 1 93 ? -28.312 6.587 15.269 1.00 62.75 93 ASP A N 1
ATOM 750 C CA . ASP A 1 93 ? -26.940 6.806 14.825 1.00 62.75 93 ASP A CA 1
ATOM 751 C C . ASP A 1 93 ? -26.148 5.492 14.698 1.00 62.75 93 ASP A C 1
ATOM 753 O O . ASP A 1 93 ? -24.988 5.526 14.309 1.00 62.75 93 ASP A O 1
ATOM 757 N N . GLU A 1 94 ? -26.723 4.322 15.021 1.00 65.31 94 GLU A N 1
ATOM 758 C CA . GLU A 1 94 ? -26.005 3.032 14.959 1.00 65.31 94 GLU A CA 1
ATOM 759 C C . GLU A 1 94 ? -25.554 2.664 13.542 1.00 65.31 94 GLU A C 1
ATOM 761 O O . GLU A 1 94 ? -24.382 2.348 13.354 1.00 65.31 94 GLU A O 1
ATOM 766 N N . LEU A 1 95 ? -26.428 2.791 12.539 1.00 69.88 95 LEU A N 1
ATOM 767 C CA . LEU A 1 95 ? -26.071 2.501 11.143 1.00 69.88 95 LEU A CA 1
ATOM 768 C C . LEU A 1 95 ? -24.968 3.436 10.626 1.00 69.88 95 LEU A C 1
ATOM 770 O O . LEU A 1 95 ? -23.985 2.975 10.050 1.00 69.88 95 LEU A O 1
ATOM 774 N N . LYS A 1 96 ? -25.087 4.741 10.900 1.00 71.19 96 LYS A N 1
ATOM 775 C CA . LYS A 1 96 ? -24.084 5.743 10.506 1.00 71.19 96 LYS A CA 1
ATOM 776 C C . LYS A 1 96 ? -22.739 5.520 11.204 1.00 71.19 96 LYS A C 1
ATOM 778 O O . LYS A 1 96 ? -21.688 5.741 10.614 1.00 71.19 96 LYS A O 1
ATOM 783 N N . LYS A 1 97 ? -22.741 5.032 12.449 1.00 68.75 97 LYS A N 1
ATOM 784 C CA . LYS A 1 97 ? -21.505 4.651 13.153 1.00 68.75 97 LYS A CA 1
ATOM 785 C C . LYS A 1 97 ? -20.862 3.418 12.551 1.00 68.75 97 LYS A C 1
ATOM 787 O O . LYS A 1 97 ? -19.646 3.397 12.403 1.00 68.75 97 LYS A O 1
ATOM 792 N N . GLU A 1 98 ? -21.643 2.385 12.244 1.00 71.69 98 GLU A N 1
ATOM 793 C CA . GLU A 1 98 ? -21.118 1.194 11.575 1.00 71.69 98 GLU A CA 1
ATOM 794 C C . GLU A 1 98 ? -20.492 1.560 10.230 1.00 71.69 98 GLU A C 1
ATOM 796 O O . GLU A 1 98 ? -19.408 1.076 9.899 1.00 71.69 98 GLU A O 1
ATOM 801 N N . GLU A 1 99 ? -21.132 2.465 9.491 1.00 80.31 99 GLU A N 1
ATOM 802 C CA . GLU A 1 99 ? -20.607 3.007 8.244 1.00 80.31 99 GLU A CA 1
ATOM 803 C C . GLU A 1 99 ? -19.317 3.811 8.455 1.00 80.31 99 GLU A C 1
ATOM 805 O O . GLU A 1 99 ? -18.335 3.579 7.749 1.00 80.31 99 GLU A O 1
ATOM 810 N N . LEU A 1 100 ? -19.259 4.681 9.466 1.00 76.06 100 LEU A N 1
ATOM 811 C CA . LEU A 1 100 ? -18.053 5.440 9.808 1.00 76.06 100 LEU A CA 1
ATOM 812 C C . LEU A 1 100 ? -16.889 4.522 10.216 1.00 76.06 100 LEU A C 1
ATOM 814 O O . LEU A 1 100 ? -15.751 4.719 9.789 1.00 76.06 100 LEU A O 1
ATOM 818 N N . ILE A 1 101 ? -17.150 3.485 11.013 1.00 73.56 101 ILE A N 1
ATOM 819 C CA . ILE A 1 101 ? -16.137 2.496 11.413 1.00 73.56 101 ILE A CA 1
ATOM 820 C C . ILE A 1 101 ? -15.625 1.741 10.187 1.00 73.56 101 ILE A C 1
ATOM 822 O O . ILE A 1 101 ? -14.418 1.595 10.007 1.00 73.56 101 ILE A O 1
ATOM 826 N N . ARG A 1 102 ? -16.531 1.284 9.318 1.00 80.31 102 ARG A N 1
ATOM 827 C CA . ARG A 1 102 ? -16.153 0.587 8.086 1.00 80.31 102 ARG A CA 1
ATOM 828 C C . ARG A 1 102 ? -15.327 1.493 7.178 1.00 80.31 102 ARG A C 1
ATOM 830 O O . ARG A 1 102 ? -14.320 1.052 6.630 1.00 80.31 102 ARG A O 1
ATOM 837 N N . SER A 1 103 ? -15.713 2.759 7.063 1.00 80.81 103 SER A N 1
ATOM 838 C CA . SER A 1 103 ? -15.027 3.744 6.228 1.00 80.81 103 SER A CA 1
ATOM 839 C C . SER A 1 103 ? -13.636 4.070 6.772 1.00 80.81 103 SER A C 1
ATOM 841 O O . SER A 1 103 ? -12.671 4.053 6.017 1.00 80.81 103 SER A O 1
ATOM 843 N N . THR A 1 104 ? -13.479 4.257 8.085 1.00 77.62 104 THR A N 1
ATOM 844 C CA . THR A 1 104 ? -12.160 4.507 8.701 1.00 77.62 104 THR A CA 1
ATOM 845 C C . THR A 1 104 ? -11.226 3.301 8.585 1.00 77.62 104 THR A C 1
ATOM 847 O O . THR A 1 104 ? -10.043 3.463 8.294 1.00 77.62 104 THR A O 1
ATOM 850 N N . GLN A 1 105 ? -11.749 2.081 8.724 1.00 78.38 105 GLN A N 1
ATOM 851 C CA . GLN A 1 105 ? -10.985 0.850 8.495 1.00 78.38 105 GLN A CA 1
ATOM 852 C C . GLN A 1 105 ? -10.569 0.684 7.036 1.00 78.38 105 GLN A C 1
ATOM 854 O O . GLN A 1 105 ? -9.438 0.289 6.758 1.00 78.38 105 GLN A O 1
ATOM 859 N N . THR A 1 106 ? -11.472 0.999 6.109 1.00 83.50 106 THR A N 1
ATOM 860 C CA . THR A 1 106 ? -11.186 0.968 4.672 1.00 83.50 106 THR A CA 1
ATOM 861 C C . THR A 1 106 ? -10.122 2.008 4.330 1.00 83.50 106 THR A C 1
ATOM 863 O O . THR A 1 106 ? -9.162 1.696 3.634 1.00 83.50 106 THR A O 1
ATOM 866 N N . LEU A 1 107 ? -10.218 3.211 4.899 1.00 83.75 107 LEU A N 1
ATOM 867 C CA . LEU A 1 107 ? -9.244 4.280 4.698 1.00 83.75 107 LEU A CA 1
ATOM 868 C C . LEU A 1 107 ? -7.863 3.861 5.201 1.00 83.75 107 LEU A C 1
ATOM 870 O O . LEU A 1 107 ? -6.877 3.973 4.478 1.00 83.75 107 LEU A O 1
ATOM 874 N N . HIS A 1 108 ? -7.807 3.296 6.406 1.00 83.44 108 HIS A N 1
ATOM 875 C CA . HIS A 1 108 ? -6.585 2.728 6.959 1.00 83.44 108 HIS A CA 1
ATOM 876 C C . HIS A 1 108 ? -6.004 1.646 6.040 1.00 83.44 108 HIS A C 1
ATOM 878 O O . HIS A 1 108 ? -4.809 1.647 5.754 1.00 83.44 108 HIS A O 1
ATOM 884 N N . HIS A 1 109 ? -6.839 0.735 5.535 1.00 86.75 109 HIS A N 1
ATOM 885 C CA . HIS A 1 109 ? -6.400 -0.288 4.590 1.00 86.75 109 HIS A CA 1
ATOM 886 C C . HIS A 1 109 ? -5.761 0.323 3.335 1.00 86.75 109 HIS A C 1
ATOM 888 O O . HIS A 1 109 ? -4.661 -0.088 2.975 1.00 86.75 109 HIS A O 1
ATOM 894 N N . TYR A 1 110 ? -6.386 1.329 2.717 1.00 87.94 110 TYR A N 1
ATOM 895 C CA . TYR A 1 110 ? -5.842 1.995 1.530 1.00 87.94 110 TYR A CA 1
ATOM 896 C C . TYR A 1 110 ? -4.523 2.724 1.804 1.00 87.94 110 TYR A C 1
ATOM 898 O O . TYR A 1 110 ? -3.596 2.616 1.002 1.00 87.94 110 TYR A O 1
ATOM 906 N N . VAL A 1 111 ? -4.390 3.398 2.953 1.00 88.44 111 VAL A N 1
ATOM 907 C CA . VAL A 1 111 ? -3.115 4.017 3.352 1.00 88.44 111 VAL A CA 1
ATOM 908 C C . VAL A 1 111 ? -2.014 2.960 3.409 1.00 88.44 111 VAL A C 1
ATOM 910 O O . VAL A 1 111 ? -0.985 3.129 2.766 1.00 88.44 111 VAL A O 1
ATOM 913 N N . HIS A 1 112 ? -2.236 1.833 4.089 1.00 88.69 112 HIS A N 1
ATOM 914 C CA . HIS A 1 112 ? -1.244 0.752 4.149 1.00 88.69 112 HIS A CA 1
ATOM 915 C C . HIS A 1 112 ? -0.998 0.081 2.793 1.00 88.69 112 HIS A C 1
ATOM 917 O O . HIS A 1 112 ? 0.133 -0.311 2.504 1.00 88.69 112 HIS A O 1
ATOM 923 N N . LYS A 1 113 ? -2.028 -0.035 1.949 1.00 91.81 113 LYS A N 1
ATOM 924 C CA . LYS A 1 113 ? -1.921 -0.607 0.603 1.00 91.81 113 LYS A CA 1
ATOM 925 C C . LYS A 1 113 ? -0.928 0.190 -0.250 1.00 91.81 113 LYS A C 1
ATOM 927 O O . LYS A 1 113 ? -0.071 -0.424 -0.875 1.00 91.81 113 LYS A O 1
ATOM 932 N N . TYR A 1 114 ? -0.932 1.524 -0.181 1.00 94.31 114 TYR A N 1
ATOM 933 C CA . TYR A 1 114 ? 0.080 2.360 -0.848 1.00 94.31 114 TYR A CA 1
ATOM 934 C C . TYR A 1 114 ? 1.520 2.032 -0.432 1.00 94.31 114 TYR A C 1
ATOM 936 O O . TYR A 1 114 ? 2.390 1.903 -1.295 1.00 94.31 114 TYR A O 1
ATOM 944 N N . PHE A 1 115 ? 1.783 1.878 0.871 1.00 94.44 115 PHE A N 1
ATOM 945 C CA . PHE A 1 115 ? 3.112 1.486 1.360 1.00 94.44 115 PHE A CA 1
ATOM 946 C C . PHE A 1 115 ? 3.489 0.087 0.875 1.00 94.44 115 PHE A C 1
ATOM 948 O O . PHE A 1 115 ? 4.599 -0.118 0.395 1.00 94.44 115 PHE A O 1
ATOM 955 N N . SER A 1 116 ? 2.549 -0.860 0.939 1.00 93.88 116 SER A N 1
ATOM 956 C CA . SER A 1 116 ? 2.772 -2.233 0.486 1.00 93.88 116 SER A CA 1
ATOM 957 C C . SER A 1 116 ? 3.119 -2.303 -1.002 1.00 93.88 116 SER A C 1
ATOM 959 O O . SER A 1 116 ? 4.087 -2.966 -1.358 1.00 93.88 116 SER A O 1
ATOM 961 N N . ILE A 1 117 ? 2.357 -1.620 -1.864 1.00 93.88 117 ILE A N 1
ATOM 962 C CA . ILE A 1 117 ? 2.608 -1.590 -3.314 1.00 93.88 117 ILE A CA 1
ATOM 963 C C . ILE A 1 117 ? 3.965 -0.933 -3.595 1.00 93.88 117 ILE A C 1
ATOM 965 O O . ILE A 1 117 ? 4.762 -1.463 -4.366 1.00 93.88 117 ILE A O 1
ATOM 969 N N . THR A 1 118 ? 4.267 0.180 -2.918 1.00 94.94 118 THR A N 1
ATOM 970 C CA . THR A 1 118 ? 5.539 0.899 -3.095 1.00 94.94 118 THR A CA 1
ATOM 971 C C . THR A 1 118 ? 6.736 0.051 -2.703 1.00 94.94 118 THR A C 1
ATOM 973 O O . THR A 1 118 ? 7.672 -0.079 -3.487 1.00 94.94 118 THR A O 1
ATOM 976 N N . ASN A 1 119 ? 6.695 -0.587 -1.535 1.00 94.94 119 ASN A N 1
ATOM 977 C CA . ASN A 1 119 ? 7.771 -1.473 -1.103 1.00 94.94 119 ASN A CA 1
ATOM 978 C C . ASN A 1 119 ? 7.920 -2.670 -2.039 1.00 94.94 119 ASN A C 1
ATOM 980 O O . ASN A 1 119 ? 9.040 -3.086 -2.315 1.00 94.94 119 ASN A O 1
ATOM 984 N N . ARG A 1 120 ? 6.815 -3.182 -2.589 1.00 93.38 120 ARG A N 1
ATOM 985 C CA . ARG A 1 120 ? 6.868 -4.270 -3.561 1.00 93.38 120 ARG A CA 1
ATOM 986 C C . ARG A 1 120 ? 7.565 -3.859 -4.859 1.00 93.38 120 ARG A C 1
ATOM 988 O O . ARG A 1 120 ? 8.383 -4.620 -5.370 1.00 93.38 120 ARG A O 1
ATOM 995 N N . LEU A 1 121 ? 7.301 -2.657 -5.372 1.00 89.81 121 LEU A N 1
ATOM 996 C CA . LEU A 1 121 ? 8.041 -2.125 -6.521 1.00 89.81 121 LEU A CA 1
ATOM 997 C C . LEU A 1 121 ? 9.516 -1.888 -6.193 1.00 89.81 121 LEU A C 1
ATOM 999 O O . LEU A 1 121 ? 10.369 -2.240 -7.003 1.00 89.81 121 LEU A O 1
ATOM 1003 N N . LEU A 1 122 ? 9.831 -1.349 -5.011 1.00 90.81 122 LEU A N 1
ATOM 1004 C CA . LEU A 1 122 ? 11.218 -1.194 -4.566 1.00 90.81 122 LEU A CA 1
ATOM 1005 C C . LEU A 1 122 ? 11.949 -2.537 -4.514 1.00 90.81 122 LEU A C 1
ATOM 1007 O O . LEU A 1 122 ? 13.076 -2.621 -4.982 1.00 90.81 122 LEU A O 1
ATOM 1011 N N . GLU A 1 123 ? 11.320 -3.594 -3.996 1.00 89.38 123 GLU A N 1
ATOM 1012 C CA . GLU A 1 123 ? 11.893 -4.945 -3.991 1.00 89.38 123 GLU A CA 1
ATOM 1013 C C . GLU A 1 123 ? 12.223 -5.434 -5.404 1.00 89.38 123 GLU A C 1
ATOM 1015 O O . GLU A 1 123 ? 13.322 -5.934 -5.633 1.00 89.38 123 GLU A O 1
ATOM 1020 N N . ILE A 1 124 ? 11.292 -5.277 -6.352 1.00 84.56 124 ILE A N 1
ATOM 1021 C CA . ILE A 1 124 ? 11.489 -5.680 -7.753 1.00 84.56 124 ILE A CA 1
ATOM 1022 C C . ILE A 1 124 ? 12.648 -4.891 -8.368 1.00 84.56 124 ILE A C 1
ATOM 1024 O O . ILE A 1 124 ? 13.552 -5.475 -8.961 1.00 84.56 124 ILE A O 1
ATOM 1028 N N . LEU A 1 125 ? 12.650 -3.569 -8.203 1.00 83.38 125 LEU A N 1
ATOM 1029 C CA . LEU A 1 125 ? 13.690 -2.703 -8.752 1.00 83.38 125 LEU A CA 1
ATOM 1030 C C . LEU A 1 125 ? 15.052 -3.025 -8.133 1.00 83.38 125 LEU A C 1
ATOM 1032 O O . LEU A 1 125 ? 16.006 -3.248 -8.865 1.00 83.38 125 LEU A O 1
ATOM 1036 N N . ASN A 1 126 ? 15.139 -3.157 -6.812 1.00 85.00 126 ASN A N 1
ATOM 1037 C CA . ASN A 1 126 ? 16.389 -3.460 -6.111 1.00 85.00 126 ASN A CA 1
ATOM 1038 C C . ASN A 1 126 ? 16.934 -4.859 -6.433 1.00 85.00 126 ASN A C 1
ATOM 1040 O O . ASN A 1 126 ? 18.139 -5.076 -6.362 1.00 85.00 126 ASN A O 1
ATOM 1044 N N . ALA A 1 127 ? 16.067 -5.817 -6.772 1.00 80.81 127 ALA A N 1
ATOM 1045 C CA . ALA A 1 127 ? 16.489 -7.157 -7.172 1.00 80.81 127 ALA A CA 1
ATOM 1046 C C . ALA A 1 127 ? 17.029 -7.216 -8.610 1.00 80.81 127 ALA A C 1
ATOM 1048 O O . ALA A 1 127 ? 17.791 -8.128 -8.935 1.00 80.81 127 ALA A O 1
ATOM 1049 N N . HIS A 1 128 ? 16.613 -6.286 -9.474 1.00 73.44 128 HIS A N 1
ATOM 1050 C CA . HIS A 1 128 ? 16.864 -6.350 -10.917 1.00 73.44 128 HIS A CA 1
ATOM 1051 C C . HIS A 1 128 ? 17.643 -5.156 -11.481 1.00 73.44 128 HIS A C 1
ATOM 1053 O O . HIS A 1 128 ? 18.027 -5.184 -12.650 1.00 73.44 128 HIS A O 1
ATOM 1059 N N . LEU A 1 129 ? 17.895 -4.125 -10.675 1.00 71.44 129 LEU A N 1
ATOM 1060 C CA . LEU A 1 129 ? 18.718 -2.972 -11.013 1.00 71.44 129 LEU A CA 1
ATOM 1061 C C . LEU A 1 129 ? 19.970 -2.933 -10.145 1.00 71.44 129 LEU A C 1
ATOM 1063 O O . LEU A 1 129 ? 19.960 -3.281 -8.968 1.00 71.44 129 LEU A O 1
ATOM 1067 N N . ASN A 1 130 ? 21.042 -2.397 -10.723 1.00 67.44 130 ASN A N 1
ATOM 1068 C CA . ASN A 1 130 ? 22.290 -2.123 -10.009 1.00 67.44 130 ASN A CA 1
ATOM 1069 C C . ASN A 1 130 ? 22.217 -0.854 -9.137 1.00 67.44 130 ASN A C 1
ATOM 1071 O O . ASN A 1 130 ? 23.206 -0.478 -8.509 1.00 67.44 130 ASN A O 1
ATOM 1075 N N . GLN A 1 131 ? 21.076 -0.161 -9.139 1.00 71.25 131 GLN A N 1
ATOM 1076 C CA . GLN A 1 131 ? 20.831 1.067 -8.392 1.00 71.25 131 GLN A CA 1
ATOM 1077 C C . GLN A 1 131 ? 19.503 0.951 -7.646 1.00 71.25 131 GLN A C 1
ATOM 1079 O O . GLN A 1 131 ? 18.514 0.474 -8.202 1.00 71.25 131 GLN A O 1
ATOM 1084 N N . SER A 1 132 ? 19.489 1.426 -6.403 1.00 75.75 132 SER A N 1
ATOM 1085 C CA .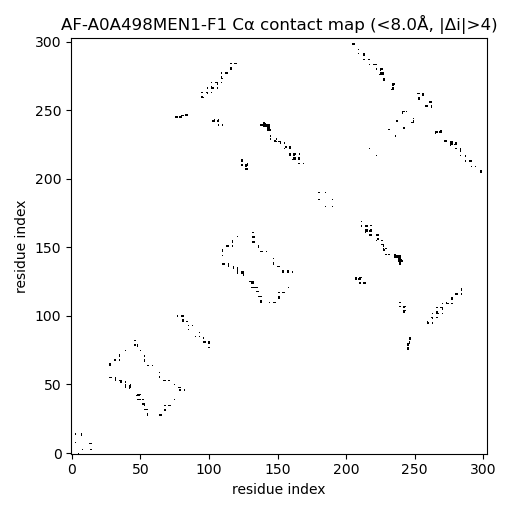 SER A 1 132 ? 18.303 1.429 -5.550 1.00 75.75 132 SER A CA 1
ATOM 1086 C C . SER A 1 132 ? 17.726 2.840 -5.467 1.00 75.75 132 SER A C 1
ATOM 1088 O O . SER A 1 132 ? 18.410 3.727 -4.952 1.00 75.75 132 SER A O 1
ATOM 1090 N N . PRO A 1 133 ? 16.492 3.082 -5.947 1.00 78.44 133 PRO A N 1
ATOM 1091 C CA . PRO A 1 133 ? 15.888 4.413 -5.890 1.00 78.44 133 PRO A CA 1
ATOM 1092 C C . PRO A 1 133 ? 15.582 4.857 -4.453 1.00 78.44 133 PRO A C 1
ATOM 1094 O O . PRO A 1 133 ? 15.600 6.051 -4.159 1.00 78.44 133 PRO A O 1
ATOM 1097 N N . SER A 1 134 ? 15.290 3.914 -3.549 1.00 87.88 134 SER A N 1
ATOM 1098 C CA . SER A 1 134 ? 15.076 4.180 -2.124 1.00 87.88 134 SER A CA 1
ATOM 1099 C C . SER A 1 134 ? 15.089 2.895 -1.288 1.00 87.88 134 SER A C 1
ATOM 1101 O O . SER A 1 134 ? 14.958 1.791 -1.827 1.00 87.88 134 SER A O 1
ATOM 1103 N N . ASP A 1 135 ? 15.185 3.062 0.031 1.00 88.75 135 ASP A N 1
ATOM 1104 C CA . ASP A 1 135 ? 14.933 2.007 1.016 1.00 88.75 135 ASP A CA 1
ATOM 1105 C C . ASP A 1 135 ? 13.424 1.787 1.220 1.00 88.75 135 ASP A C 1
ATOM 1107 O O . ASP A 1 135 ? 12.596 2.644 0.897 1.00 88.75 135 ASP A O 1
ATOM 1111 N N . ALA A 1 136 ? 13.058 0.636 1.794 1.00 90.56 136 ALA A N 1
ATOM 1112 C CA . ALA A 1 136 ? 11.673 0.343 2.155 1.00 90.56 136 ALA A CA 1
ATOM 1113 C C . ALA A 1 136 ? 11.124 1.370 3.161 1.00 90.56 136 ALA A C 1
ATOM 1115 O O . ALA A 1 136 ? 11.810 1.791 4.094 1.00 90.56 136 ALA A O 1
ATOM 1116 N N . ILE A 1 137 ? 9.856 1.742 2.988 1.00 93.56 137 ILE A N 1
ATOM 1117 C CA . ILE A 1 137 ? 9.175 2.746 3.807 1.00 93.56 137 ILE A CA 1
ATOM 1118 C C . ILE A 1 137 ? 8.042 2.138 4.630 1.00 93.56 137 ILE A C 1
ATOM 1120 O O . ILE A 1 137 ? 7.340 1.231 4.191 1.00 93.56 137 ILE A O 1
ATOM 1124 N N . GLU A 1 138 ? 7.807 2.697 5.814 1.00 90.19 138 GLU A N 1
ATOM 1125 C CA . GLU A 1 138 ? 6.703 2.300 6.691 1.00 90.19 138 GLU A CA 1
ATOM 1126 C C . GLU A 1 138 ? 5.780 3.487 7.003 1.00 90.19 138 GLU A C 1
ATOM 1128 O O . GLU A 1 138 ? 6.238 4.642 7.038 1.00 90.19 138 GLU A O 1
ATOM 1133 N N . PRO A 1 139 ? 4.480 3.228 7.237 1.00 87.69 139 PRO A N 1
ATOM 1134 C CA . PRO A 1 139 ? 3.556 4.251 7.695 1.00 87.69 139 PRO A CA 1
ATOM 1135 C C . PRO A 1 139 ? 3.912 4.699 9.115 1.00 87.69 139 PRO A C 1
ATOM 1137 O O . PRO A 1 139 ? 4.198 3.890 9.994 1.00 87.69 139 PRO A O 1
ATOM 1140 N N . ASN A 1 140 ? 3.869 6.010 9.357 1.00 86.31 140 ASN A N 1
ATOM 1141 C CA . ASN A 1 140 ? 3.930 6.560 10.704 1.00 86.31 140 ASN A CA 1
ATOM 1142 C C . ASN A 1 140 ? 2.507 6.798 11.223 1.00 86.31 140 ASN A C 1
ATOM 1144 O O . ASN A 1 140 ? 1.853 7.772 10.847 1.00 86.31 140 ASN A O 1
ATOM 1148 N N . GLU A 1 141 ? 2.073 5.932 12.139 1.00 82.69 141 GLU A N 1
ATOM 1149 C CA . GLU A 1 141 ? 0.760 5.972 12.796 1.00 82.69 141 GLU A CA 1
ATOM 1150 C C . GLU A 1 141 ? 0.486 7.279 13.558 1.00 82.69 141 GLU A C 1
ATOM 1152 O O . GLU A 1 141 ? -0.666 7.618 13.807 1.00 82.69 141 GLU A O 1
ATOM 1157 N N . SER A 1 142 ? 1.531 8.014 13.950 1.00 79.12 142 SER A N 1
ATOM 1158 C CA . SER A 1 142 ? 1.413 9.276 14.696 1.00 79.12 142 SER A CA 1
ATOM 1159 C C . SER A 1 142 ? 1.371 10.528 13.814 1.00 79.12 142 SER A C 1
ATOM 1161 O O . SER A 1 142 ? 1.100 11.621 14.310 1.00 79.12 142 SER A O 1
ATOM 1163 N N . GLU A 1 143 ? 1.643 10.390 12.517 1.00 83.06 143 GLU A N 1
ATOM 1164 C CA . GLU A 1 143 ? 1.617 11.489 11.550 1.00 83.06 143 GLU A CA 1
ATOM 1165 C C . GLU A 1 143 ? 0.316 11.497 10.752 1.00 83.06 143 GLU A C 1
ATOM 1167 O O . GLU A 1 143 ? -0.367 10.484 10.650 1.00 83.06 143 GLU A O 1
ATOM 1172 N N . SER A 1 144 ? -0.032 12.638 10.155 1.00 85.00 144 SER A N 1
ATOM 1173 C CA . SER A 1 144 ? -1.224 12.726 9.314 1.00 85.00 144 SER A CA 1
ATOM 1174 C C . SER A 1 144 ? -1.125 11.824 8.078 1.00 85.00 144 SER A C 1
ATOM 1176 O O . SER A 1 144 ? -0.034 11.485 7.605 1.00 85.00 144 SER A O 1
ATOM 1178 N N . ILE A 1 145 ? -2.275 11.453 7.520 1.00 85.62 145 ILE A N 1
ATOM 1179 C CA . ILE A 1 145 ? -2.384 10.735 6.251 1.00 85.62 145 ILE A CA 1
ATOM 1180 C C . ILE A 1 145 ? -1.713 11.552 5.149 1.00 85.62 145 ILE A C 1
ATOM 1182 O O . ILE A 1 145 ? -1.002 10.975 4.339 1.00 85.62 145 ILE A O 1
ATOM 1186 N N . GLU A 1 146 ? -1.840 12.880 5.159 1.00 88.12 146 GLU A N 1
ATOM 1187 C CA . GLU A 1 146 ? -1.134 13.783 4.242 1.00 88.12 146 GLU A CA 1
ATOM 1188 C C . GLU A 1 146 ? 0.390 13.583 4.284 1.00 88.12 146 GLU A C 1
ATOM 1190 O O . GLU A 1 146 ? 1.018 13.388 3.243 1.00 88.12 146 GLU A O 1
ATOM 1195 N N . LYS A 1 147 ? 0.994 13.560 5.481 1.00 89.81 147 LYS A N 1
ATOM 1196 C CA . LYS A 1 147 ? 2.442 13.336 5.641 1.00 89.81 147 LYS A CA 1
ATOM 1197 C C . LYS A 1 147 ? 2.862 11.943 5.181 1.00 89.81 147 LYS A C 1
ATOM 1199 O O . LYS A 1 147 ? 3.883 11.793 4.511 1.00 89.81 147 LYS A O 1
ATOM 1204 N N . ASN A 1 148 ? 2.056 10.933 5.497 1.00 91.69 148 ASN A N 1
ATOM 1205 C CA . ASN A 1 148 ? 2.273 9.570 5.019 1.00 91.69 148 ASN A CA 1
ATOM 1206 C C . ASN A 1 148 ? 2.166 9.481 3.483 1.00 91.69 148 ASN A C 1
ATOM 1208 O O . ASN A 1 148 ? 3.020 8.870 2.844 1.00 91.69 148 ASN A O 1
ATOM 1212 N N . CYS A 1 149 ? 1.188 10.157 2.876 1.00 91.75 149 CYS A N 1
ATOM 1213 C CA . CYS A 1 149 ? 1.023 10.252 1.424 1.00 91.75 149 CYS A CA 1
ATOM 1214 C C . CYS A 1 149 ? 2.200 10.973 0.764 1.00 91.75 149 CYS A C 1
ATOM 1216 O O . CYS A 1 149 ? 2.664 10.539 -0.285 1.00 91.75 149 CYS A O 1
ATOM 1218 N N . ALA A 1 150 ? 2.713 12.044 1.377 1.00 92.69 150 ALA A N 1
ATOM 1219 C CA . ALA A 1 150 ? 3.900 12.741 0.893 1.00 92.69 150 ALA A CA 1
ATOM 1220 C C . ALA A 1 150 ? 5.136 11.831 0.914 1.00 92.69 150 ALA A C 1
ATOM 1222 O O . ALA A 1 150 ? 5.898 11.812 -0.048 1.00 92.69 150 ALA A O 1
ATOM 1223 N N . ARG A 1 151 ? 5.305 11.019 1.967 1.00 93.94 151 ARG A N 1
ATOM 1224 C CA . ARG A 1 151 ? 6.391 10.033 2.055 1.00 93.94 151 ARG A CA 1
ATOM 1225 C C . ARG A 1 151 ? 6.323 9.012 0.921 1.00 93.94 151 ARG A C 1
ATOM 1227 O O . ARG A 1 151 ? 7.321 8.811 0.237 1.00 93.94 151 ARG A O 1
ATOM 1234 N N . VAL A 1 152 ? 5.148 8.421 0.698 1.00 94.81 152 VAL A N 1
ATOM 1235 C CA . VAL A 1 152 ? 4.916 7.495 -0.420 1.00 94.81 152 VAL A CA 1
ATOM 1236 C C . VAL A 1 152 ? 5.191 8.184 -1.755 1.00 94.81 152 VAL A C 1
ATOM 1238 O O . VAL A 1 152 ? 5.936 7.649 -2.571 1.00 94.81 152 VAL A O 1
ATOM 1241 N N . ARG A 1 153 ? 4.659 9.395 -1.964 1.00 94.38 153 ARG A N 1
ATOM 1242 C CA . ARG A 1 153 ? 4.852 10.147 -3.209 1.00 94.38 153 ARG A CA 1
ATOM 1243 C C . ARG A 1 153 ? 6.324 10.408 -3.500 1.00 94.38 153 ARG A C 1
ATOM 1245 O O . ARG A 1 153 ? 6.741 10.215 -4.631 1.00 94.38 153 ARG A O 1
ATOM 1252 N N . ASN A 1 154 ? 7.108 10.812 -2.504 1.00 94.25 154 ASN A N 1
ATOM 1253 C CA . ASN A 1 154 ? 8.533 11.082 -2.696 1.00 94.25 154 ASN A CA 1
ATOM 1254 C C . ASN A 1 154 ? 9.280 9.840 -3.204 1.00 94.25 154 ASN A C 1
ATOM 1256 O O . ASN A 1 154 ? 10.129 9.950 -4.083 1.00 94.25 154 ASN A O 1
ATOM 1260 N N . VAL A 1 155 ? 8.934 8.656 -2.693 1.00 95.06 155 VAL A N 1
ATOM 1261 C CA . VAL A 1 155 ? 9.517 7.393 -3.162 1.00 95.06 155 VAL A CA 1
ATOM 1262 C C . VAL A 1 155 ? 9.010 7.024 -4.556 1.00 95.06 155 VAL A C 1
ATOM 1264 O O . VAL A 1 155 ? 9.811 6.652 -5.409 1.00 95.06 155 VAL A O 1
ATOM 1267 N N . MET A 1 156 ? 7.710 7.171 -4.827 1.00 94.75 156 MET A N 1
ATOM 1268 C CA . MET A 1 156 ? 7.154 6.954 -6.172 1.00 94.75 156 MET A CA 1
ATOM 1269 C C . MET A 1 156 ? 7.796 7.889 -7.208 1.00 94.75 156 MET A C 1
ATOM 1271 O O . MET A 1 156 ? 8.058 7.462 -8.328 1.00 94.75 156 MET A O 1
ATOM 1275 N N . GLN A 1 157 ? 8.104 9.133 -6.830 1.00 94.75 157 GLN A N 1
ATOM 1276 C CA . GLN A 1 157 ? 8.823 10.080 -7.679 1.00 94.75 157 GLN A CA 1
ATOM 1277 C C . GLN A 1 157 ? 10.259 9.621 -7.937 1.00 94.75 157 GLN A C 1
ATOM 1279 O O . GLN A 1 157 ? 10.685 9.620 -9.083 1.00 94.75 157 GLN A O 1
ATOM 1284 N N . ALA A 1 158 ? 10.980 9.150 -6.915 1.00 93.81 158 ALA A N 1
ATOM 1285 C CA . ALA A 1 158 ? 12.324 8.600 -7.103 1.00 93.81 158 ALA A CA 1
ATOM 1286 C C . ALA A 1 158 ? 12.328 7.378 -8.043 1.00 93.81 158 ALA A C 1
ATOM 1288 O O . ALA A 1 158 ? 13.215 7.244 -8.885 1.00 93.81 158 ALA A O 1
ATOM 1289 N N . ILE A 1 159 ? 11.313 6.509 -7.939 1.00 91.38 159 ILE A N 1
ATOM 1290 C CA . ILE A 1 159 ? 11.105 5.392 -8.871 1.00 91.38 159 ILE A CA 1
ATOM 1291 C C . ILE A 1 159 ? 10.886 5.913 -10.296 1.00 91.38 159 ILE A C 1
ATOM 1293 O O . ILE A 1 159 ? 11.489 5.390 -11.234 1.00 91.38 159 ILE A O 1
ATOM 1297 N N . LEU A 1 160 ? 10.038 6.929 -10.470 1.00 91.62 160 LEU A N 1
ATOM 1298 C CA . LEU A 1 160 ? 9.739 7.503 -11.780 1.00 91.62 160 LEU A CA 1
ATOM 1299 C C . LEU A 1 160 ? 10.961 8.193 -12.403 1.00 91.62 160 LEU A C 1
ATOM 1301 O O . LEU A 1 160 ? 11.261 7.941 -13.564 1.00 91.62 160 LEU A O 1
ATOM 1305 N N . ASP A 1 161 ? 11.699 8.994 -11.636 1.00 90.75 161 ASP A N 1
ATOM 1306 C CA . ASP A 1 161 ? 12.893 9.708 -12.101 1.00 90.75 161 ASP A CA 1
ATOM 1307 C C . ASP A 1 161 ? 13.977 8.727 -12.568 1.00 90.75 161 ASP A C 1
ATOM 1309 O O . ASP A 1 161 ? 14.545 8.880 -13.656 1.00 90.75 161 ASP A O 1
ATOM 1313 N N . LEU A 1 162 ? 14.221 7.674 -11.775 1.00 86.50 162 LEU A N 1
ATOM 1314 C CA . LEU A 1 162 ? 15.099 6.574 -12.171 1.00 86.50 162 LEU A CA 1
ATOM 1315 C C . LEU A 1 162 ? 14.590 5.938 -13.467 1.00 86.50 162 LEU A C 1
ATOM 1317 O O . LEU A 1 162 ? 15.359 5.770 -14.416 1.00 86.50 162 LEU A O 1
ATOM 1321 N N . SER A 1 163 ? 13.284 5.666 -13.531 1.00 85.88 163 SER A N 1
ATOM 1322 C CA . SER A 1 163 ? 12.663 5.024 -14.684 1.00 85.88 163 SER A CA 1
ATOM 1323 C C . SER A 1 163 ? 12.816 5.841 -15.975 1.00 85.88 163 SER A C 1
ATOM 1325 O O . SER A 1 163 ? 13.151 5.309 -17.035 1.00 85.88 163 SER A O 1
ATOM 1327 N N . GLU A 1 164 ? 12.617 7.155 -15.905 1.00 85.75 164 GLU A N 1
ATOM 1328 C CA . GLU A 1 164 ? 12.769 8.054 -17.046 1.00 85.75 164 GLU A CA 1
ATOM 1329 C C . GLU A 1 164 ? 14.221 8.180 -17.513 1.00 85.75 164 GLU A C 1
ATOM 1331 O O . GLU A 1 164 ? 14.477 8.276 -18.718 1.00 85.75 164 GLU A O 1
ATOM 1336 N N . SER A 1 165 ? 15.167 8.225 -16.572 1.00 82.62 165 SER A N 1
ATOM 1337 C CA . SER A 1 165 ? 16.593 8.371 -16.877 1.00 82.62 165 SER A CA 1
ATOM 1338 C C . SER A 1 165 ? 17.122 7.180 -17.684 1.00 82.62 165 SER A C 1
ATOM 1340 O O . SER A 1 165 ? 17.719 7.359 -18.748 1.00 82.62 165 SER A O 1
ATOM 1342 N N . GLU A 1 166 ? 16.787 5.970 -17.251 1.00 76.56 166 GLU A N 1
ATOM 1343 C CA . GLU A 1 166 ? 17.107 4.718 -17.930 1.00 76.56 166 GLU A CA 1
ATOM 1344 C C . GLU A 1 166 ? 16.342 4.561 -19.253 1.00 76.56 166 GLU A C 1
ATOM 1346 O O . GLU A 1 166 ? 16.930 4.176 -20.261 1.00 76.56 166 GLU A O 1
ATOM 1351 N N . ASN A 1 167 ? 15.059 4.940 -19.326 1.00 78.44 167 ASN A N 1
ATOM 1352 C CA . ASN A 1 167 ? 14.336 4.937 -20.605 1.00 78.44 167 ASN A CA 1
ATOM 1353 C C . ASN A 1 167 ? 15.022 5.852 -21.637 1.00 78.44 167 ASN A C 1
ATOM 1355 O O . ASN A 1 167 ? 15.223 5.456 -22.785 1.00 78.44 167 ASN A O 1
ATOM 1359 N N . LYS A 1 168 ? 15.460 7.055 -21.236 1.00 79.56 168 LYS A N 1
ATOM 1360 C CA . LYS A 1 168 ? 16.241 7.955 -22.106 1.00 79.56 168 LYS A CA 1
ATOM 1361 C C . LYS A 1 168 ? 17.558 7.310 -22.549 1.00 79.56 168 LYS A C 1
ATOM 1363 O O . LYS A 1 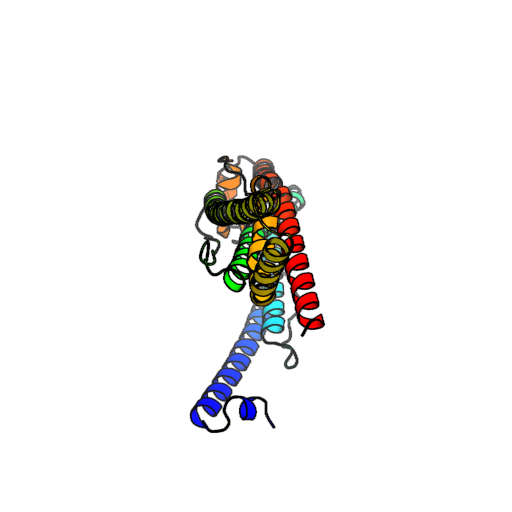168 ? 17.928 7.448 -23.716 1.00 79.56 168 LYS A O 1
ATOM 1368 N N . HIS A 1 169 ? 18.244 6.599 -21.653 1.00 72.19 169 HIS A N 1
ATOM 1369 C CA . HIS A 1 169 ? 19.466 5.864 -21.977 1.00 72.19 169 HIS A CA 1
ATOM 1370 C C . HIS A 1 169 ? 19.213 4.776 -23.034 1.00 72.19 169 HIS A C 1
ATOM 1372 O O . HIS A 1 169 ? 19.863 4.789 -24.081 1.00 72.19 169 HIS A O 1
ATOM 1378 N N . VAL A 1 170 ? 18.198 3.929 -22.833 1.00 68.69 170 VAL A N 1
ATOM 1379 C CA . VAL A 1 170 ? 17.799 2.867 -23.774 1.00 68.69 170 VAL A CA 1
ATOM 1380 C C . VAL A 1 170 ? 17.422 3.434 -25.148 1.00 68.69 170 VAL A C 1
ATOM 1382 O O . VAL A 1 170 ? 17.844 2.912 -26.183 1.00 68.69 170 VAL A O 1
ATOM 1385 N N . GLN A 1 171 ? 16.653 4.528 -25.197 1.00 68.88 171 GLN A N 1
ATOM 1386 C CA . GLN A 1 171 ? 16.284 5.158 -26.472 1.00 68.88 171 GLN A CA 1
ATOM 1387 C C . GLN A 1 171 ? 17.496 5.742 -27.208 1.00 68.88 171 GLN A C 1
ATOM 1389 O O . GLN A 1 171 ? 17.560 5.664 -28.438 1.00 68.88 171 GLN A O 1
ATOM 1394 N N . LYS A 1 172 ? 18.468 6.299 -26.475 1.00 71.75 172 LYS A N 1
ATOM 1395 C CA . LYS A 1 172 ? 19.707 6.820 -27.058 1.00 71.75 172 LYS A CA 1
ATOM 1396 C C . LYS A 1 172 ? 20.535 5.705 -27.695 1.00 71.75 172 LYS A C 1
ATOM 1398 O O . LYS A 1 172 ? 20.913 5.844 -28.853 1.00 71.75 172 LYS A O 1
ATOM 1403 N N . GLU A 1 173 ? 20.750 4.589 -26.997 1.00 66.38 173 GLU A N 1
ATOM 1404 C CA . GLU A 1 173 ? 21.499 3.454 -27.557 1.00 66.38 173 GLU A CA 1
ATOM 1405 C C . GLU A 1 173 ? 20.844 2.911 -28.835 1.00 66.38 173 GLU A C 1
ATOM 1407 O O . GLU A 1 173 ? 21.520 2.654 -29.832 1.00 66.38 173 GLU A O 1
ATOM 1412 N N . LYS A 1 174 ? 19.508 2.820 -28.851 1.00 65.69 174 LYS A N 1
ATOM 1413 C CA . LYS A 1 174 ? 18.741 2.433 -30.042 1.00 65.69 174 LYS A CA 1
ATOM 1414 C C . LYS A 1 174 ? 18.946 3.409 -31.207 1.00 65.69 174 LYS A C 1
ATOM 1416 O O . LYS A 1 174 ? 19.126 2.975 -32.344 1.00 65.69 174 LYS A O 1
ATOM 1421 N N . HIS A 1 175 ? 18.909 4.715 -30.951 1.00 63.78 175 HIS A N 1
ATOM 1422 C CA . HIS A 1 175 ? 19.123 5.732 -31.981 1.00 63.78 175 HIS A CA 1
ATOM 1423 C C . HIS A 1 175 ? 20.560 5.710 -32.524 1.00 63.78 175 HIS A C 1
ATOM 1425 O O . HIS A 1 175 ? 20.758 5.769 -33.739 1.00 63.78 175 HIS A O 1
ATOM 1431 N N . ASP A 1 176 ? 21.552 5.564 -31.645 1.00 66.31 176 ASP A N 1
ATOM 1432 C CA . ASP A 1 176 ? 22.963 5.476 -32.022 1.00 66.31 176 ASP A CA 1
ATOM 1433 C C . ASP A 1 176 ? 23.194 4.263 -32.940 1.00 66.31 176 ASP A C 1
ATOM 1435 O O . ASP A 1 176 ? 23.823 4.397 -33.989 1.00 66.31 176 ASP A O 1
ATOM 1439 N N . LEU A 1 177 ? 22.566 3.118 -32.650 1.00 61.28 177 LEU A N 1
ATOM 1440 C CA . LEU A 1 177 ? 22.583 1.937 -33.522 1.00 61.28 177 LEU A CA 1
ATOM 1441 C C . LEU A 1 177 ? 21.972 2.188 -34.904 1.00 61.28 177 LEU A C 1
ATOM 1443 O O . LEU A 1 177 ? 22.566 1.810 -35.915 1.00 61.28 177 LEU A O 1
ATOM 1447 N N . TYR A 1 178 ? 20.810 2.842 -34.983 1.00 59.66 178 TYR A N 1
ATOM 1448 C CA . TYR A 1 178 ? 20.216 3.182 -36.279 1.00 59.66 178 TYR A CA 1
ATOM 1449 C C . TYR A 1 178 ? 21.094 4.142 -37.076 1.00 59.66 178 TYR A C 1
ATOM 1451 O O . TYR A 1 178 ? 21.247 3.960 -38.285 1.00 59.66 178 TYR A O 1
ATOM 1459 N N . SER A 1 179 ? 21.705 5.128 -36.419 1.00 64.56 179 SER A N 1
ATOM 1460 C CA . SER A 1 179 ? 22.622 6.060 -37.076 1.00 64.56 179 SER A CA 1
ATOM 1461 C C . SER A 1 179 ? 23.846 5.331 -37.645 1.00 64.56 179 SER A C 1
ATOM 1463 O O . SER A 1 179 ? 24.182 5.516 -38.810 1.00 64.56 179 SER A O 1
ATOM 1465 N N . LEU A 1 180 ? 24.413 4.394 -36.880 1.00 61.53 180 LEU A N 1
ATOM 1466 C CA . LEU A 1 180 ? 25.584 3.597 -37.242 1.00 61.53 180 LEU A CA 1
ATOM 1467 C C . LEU A 1 180 ? 25.302 2.663 -38.435 1.00 61.53 180 LEU A C 1
ATOM 1469 O O . LEU A 1 180 ? 26.094 2.579 -39.374 1.00 61.53 180 LEU A O 1
ATOM 1473 N N . ILE A 1 181 ? 24.130 2.018 -38.454 1.00 53.47 181 ILE A N 1
ATOM 1474 C CA . ILE A 1 181 ? 23.706 1.111 -39.536 1.00 53.47 181 ILE A CA 1
ATOM 1475 C C . ILE A 1 181 ? 23.327 1.883 -40.813 1.00 53.47 181 ILE A C 1
ATOM 1477 O O . ILE A 1 181 ? 23.506 1.369 -41.923 1.00 53.47 181 ILE A O 1
ATOM 1481 N N . THR A 1 182 ? 22.826 3.115 -40.686 1.00 59.06 182 THR A N 1
ATOM 1482 C CA . THR A 1 182 ? 22.438 3.961 -41.829 1.00 59.06 182 THR A CA 1
ATOM 1483 C C . THR A 1 182 ? 23.601 4.749 -42.428 1.00 59.06 182 THR A C 1
ATOM 1485 O O . THR A 1 182 ? 23.502 5.162 -43.584 1.00 59.06 182 THR A O 1
ATOM 1488 N N . THR A 1 183 ? 24.737 4.876 -41.730 1.00 60.91 183 THR A N 1
ATOM 1489 C CA . THR A 1 183 ? 25.962 5.445 -42.311 1.00 60.91 183 THR A CA 1
ATOM 1490 C C . THR A 1 183 ? 26.399 4.659 -43.553 1.00 60.91 183 THR A C 1
ATOM 1492 O O . THR A 1 183 ? 26.571 3.433 -43.534 1.00 60.91 183 THR A O 1
ATOM 1495 N N . SER A 1 184 ? 26.550 5.377 -44.669 1.00 51.25 184 SER A N 1
ATOM 1496 C CA . SER A 1 184 ? 26.774 4.807 -46.006 1.00 51.25 184 SER A CA 1
ATOM 1497 C C . SER A 1 184 ? 28.206 4.302 -46.243 1.00 51.25 184 SER A C 1
ATOM 1499 O O . SER A 1 184 ? 28.463 3.704 -47.283 1.00 51.25 184 SER A O 1
ATOM 1501 N N . GLU A 1 185 ? 29.128 4.535 -45.304 1.00 68.06 185 GLU A N 1
ATOM 1502 C CA . GLU A 1 185 ? 30.561 4.229 -45.449 1.00 68.06 185 GLU A CA 1
ATOM 1503 C C . GLU A 1 185 ? 30.971 2.851 -44.895 1.00 68.06 185 GLU A C 1
ATOM 1505 O O . GLU A 1 185 ? 32.059 2.369 -45.196 1.00 68.06 185 GLU A O 1
ATOM 1510 N N . MET A 1 186 ? 30.115 2.184 -44.113 1.00 67.00 186 MET A N 1
ATOM 1511 C CA . MET A 1 186 ? 30.422 0.862 -43.550 1.00 67.00 186 MET A CA 1
ATOM 1512 C C . MET A 1 186 ? 30.054 -0.284 -44.496 1.00 67.00 186 MET A C 1
ATOM 1514 O O . MET A 1 186 ? 28.972 -0.290 -45.093 1.00 67.00 186 MET A O 1
ATOM 1518 N N . SER A 1 187 ? 30.910 -1.309 -44.553 1.00 78.19 187 SER A N 1
ATOM 1519 C CA . SER A 1 187 ? 30.628 -2.537 -45.298 1.00 78.19 187 SER A CA 1
ATOM 1520 C C . SER A 1 187 ? 29.464 -3.326 -44.675 1.00 78.19 187 SER A C 1
ATOM 1522 O O . SER A 1 187 ? 29.173 -3.222 -43.481 1.00 78.19 187 SER A O 1
ATOM 1524 N N . LEU A 1 188 ? 28.783 -4.144 -45.483 1.00 68.75 188 LEU A N 1
ATOM 1525 C CA . LEU A 1 188 ? 27.714 -5.042 -45.017 1.00 68.75 188 LEU A CA 1
ATOM 1526 C C . LEU A 1 188 ? 28.202 -6.035 -43.948 1.00 68.75 188 LEU A C 1
ATOM 1528 O O . LEU A 1 188 ? 27.441 -6.396 -43.052 1.00 68.75 188 LEU A O 1
ATOM 1532 N N . GLU A 1 189 ? 29.467 -6.444 -44.024 1.00 75.81 189 GLU A N 1
ATOM 1533 C CA . GLU A 1 189 ? 30.091 -7.386 -43.095 1.00 75.81 189 GLU A CA 1
ATOM 1534 C C . GLU A 1 189 ? 30.395 -6.721 -41.743 1.00 75.81 189 GLU A C 1
ATOM 1536 O O . GLU A 1 189 ? 30.117 -7.302 -40.694 1.00 75.81 189 GLU A O 1
ATOM 1541 N N . ASP A 1 190 ? 30.822 -5.454 -41.752 1.00 74.88 190 ASP A N 1
ATOM 1542 C CA . ASP A 1 190 ? 31.012 -4.652 -40.535 1.00 74.88 190 ASP A CA 1
ATOM 1543 C C . ASP A 1 190 ? 29.680 -4.321 -39.851 1.00 74.88 190 ASP A C 1
ATOM 1545 O O . ASP A 1 190 ? 29.575 -4.395 -38.625 1.00 74.88 190 ASP A O 1
ATOM 1549 N N . LYS A 1 191 ? 28.632 -4.023 -40.636 1.00 66.44 191 LYS A N 1
ATOM 1550 C CA . LYS A 1 191 ? 27.262 -3.838 -40.121 1.00 66.44 191 LYS A CA 1
ATOM 1551 C C . LYS A 1 191 ? 26.745 -5.116 -39.460 1.00 66.44 191 LYS A C 1
ATOM 1553 O O . LYS A 1 191 ? 26.224 -5.068 -38.347 1.00 66.44 191 LYS A O 1
ATOM 1558 N N . ALA A 1 192 ? 26.922 -6.268 -40.109 1.00 65.12 192 ALA A N 1
ATOM 1559 C CA . ALA A 1 192 ? 26.514 -7.560 -39.563 1.00 65.12 192 ALA A CA 1
ATOM 1560 C C . ALA A 1 192 ? 27.304 -7.933 -38.299 1.00 65.12 192 ALA A C 1
ATOM 1562 O O . ALA A 1 192 ? 26.722 -8.441 -37.340 1.00 65.12 192 ALA A O 1
ATOM 1563 N N . LYS A 1 193 ? 28.609 -7.640 -38.265 1.00 75.69 193 LYS A N 1
ATOM 1564 C CA . LYS A 1 193 ? 29.462 -7.866 -37.095 1.00 75.69 193 LYS A CA 1
ATOM 1565 C C . LYS A 1 193 ? 29.045 -7.002 -35.910 1.00 75.69 193 LYS A C 1
ATOM 1567 O O . LYS A 1 193 ? 28.929 -7.533 -34.818 1.00 75.69 193 LYS A O 1
ATOM 1572 N N . GLN A 1 194 ? 28.736 -5.723 -36.112 1.00 66.62 194 GLN A N 1
ATOM 1573 C CA . GLN A 1 194 ? 28.253 -4.861 -35.028 1.00 66.62 194 GLN A CA 1
ATOM 1574 C C . GLN A 1 194 ? 26.881 -5.283 -34.495 1.00 66.62 194 GLN A C 1
ATOM 1576 O O . GLN A 1 194 ? 26.685 -5.302 -33.283 1.00 66.62 194 GLN A O 1
ATOM 1581 N N . ILE A 1 195 ? 25.948 -5.668 -35.372 1.00 60.16 195 ILE A N 1
ATOM 1582 C CA . ILE A 1 195 ? 24.647 -6.213 -34.951 1.00 60.16 195 ILE A CA 1
ATOM 1583 C C . ILE A 1 195 ? 24.852 -7.505 -34.152 1.00 60.16 195 ILE A C 1
ATOM 1585 O O . ILE A 1 195 ? 24.194 -7.710 -33.136 1.00 60.16 195 ILE A O 1
ATOM 1589 N N . LYS A 1 196 ? 25.780 -8.367 -34.580 1.00 62.59 196 LYS A N 1
ATOM 1590 C CA . LYS A 1 196 ? 26.103 -9.624 -33.899 1.00 62.59 196 LYS A CA 1
ATOM 1591 C C . LYS A 1 196 ? 26.805 -9.400 -32.559 1.00 62.59 196 LYS A C 1
ATOM 1593 O O . LYS A 1 196 ? 26.396 -10.019 -31.587 1.00 62.59 196 LYS A O 1
ATOM 1598 N N . ASP A 1 197 ? 27.796 -8.516 -32.492 1.00 65.94 197 ASP A N 1
ATOM 1599 C CA . ASP A 1 197 ? 28.519 -8.167 -31.264 1.00 65.94 197 ASP A CA 1
ATOM 1600 C C . ASP A 1 197 ? 27.579 -7.508 -30.253 1.00 65.94 197 ASP A C 1
ATOM 1602 O O . ASP A 1 197 ? 27.631 -7.833 -29.070 1.00 65.94 197 ASP A O 1
ATOM 1606 N N . LEU A 1 198 ? 26.661 -6.650 -30.711 1.00 59.62 198 LEU A N 1
ATOM 1607 C CA . LEU A 1 198 ? 25.594 -6.110 -29.877 1.00 59.62 198 LEU A CA 1
ATOM 1608 C C . LEU A 1 198 ? 24.688 -7.233 -29.377 1.00 59.62 198 LEU A C 1
ATOM 1610 O O . LEU A 1 198 ? 24.545 -7.381 -28.177 1.00 59.62 198 LEU A O 1
ATOM 1614 N N . ASN A 1 199 ? 24.139 -8.065 -30.262 1.00 52.78 199 ASN A N 1
ATOM 1615 C CA . ASN A 1 199 ? 23.238 -9.153 -29.878 1.00 52.78 199 ASN A CA 1
ATOM 1616 C C . ASN A 1 199 ? 23.914 -10.159 -28.922 1.00 52.78 199 ASN A C 1
ATOM 1618 O O . ASN A 1 199 ? 23.284 -10.690 -28.015 1.00 52.78 199 ASN A O 1
ATOM 1622 N N . GLN A 1 200 ? 25.220 -10.389 -29.079 1.00 56.38 200 GLN A N 1
ATOM 1623 C CA . GLN A 1 200 ? 26.027 -11.252 -28.217 1.00 56.38 200 GLN A CA 1
ATOM 1624 C C . GLN A 1 200 ? 26.363 -10.584 -26.874 1.00 56.38 200 GLN A C 1
ATOM 1626 O O . GLN A 1 200 ? 26.369 -11.262 -25.848 1.00 56.38 200 GLN A O 1
ATOM 1631 N N . LYS A 1 201 ? 26.553 -9.257 -26.859 1.00 55.12 201 LYS A N 1
ATOM 1632 C CA . LYS A 1 201 ? 26.624 -8.440 -25.641 1.00 55.12 201 LYS A CA 1
ATOM 1633 C C . LYS A 1 201 ? 25.284 -8.491 -24.897 1.00 55.12 201 LYS A C 1
ATOM 1635 O O . LYS A 1 201 ? 25.282 -8.820 -23.721 1.00 55.12 201 LYS A O 1
ATOM 1640 N N . THR A 1 202 ? 24.161 -8.315 -25.599 1.00 47.75 202 THR A N 1
ATOM 1641 C CA . THR A 1 202 ? 22.788 -8.327 -25.064 1.00 47.75 202 THR A CA 1
ATOM 1642 C C . THR A 1 202 ? 22.302 -9.722 -24.633 1.00 47.75 202 THR A C 1
ATOM 1644 O O . THR A 1 202 ? 21.474 -9.823 -23.735 1.00 47.75 202 THR A O 1
ATOM 1647 N N . MET A 1 203 ? 22.819 -10.816 -25.207 1.00 40.28 203 MET A N 1
ATOM 1648 C CA . MET A 1 203 ? 22.489 -12.197 -24.799 1.00 40.28 203 MET A CA 1
ATOM 1649 C C . MET A 1 203 ? 23.062 -12.574 -23.422 1.00 40.28 203 MET A C 1
ATOM 1651 O O . MET A 1 203 ? 22.413 -13.308 -22.684 1.00 40.28 203 MET A O 1
ATOM 1655 N N . GLY A 1 204 ? 24.236 -12.055 -23.039 1.00 44.91 204 GLY A N 1
ATOM 1656 C CA . GLY A 1 204 ? 24.716 -12.121 -21.647 1.00 44.91 204 GLY A CA 1
ATOM 1657 C C . GLY A 1 204 ? 23.894 -11.223 -20.712 1.00 44.91 204 GLY A C 1
ATOM 1658 O O . GLY A 1 204 ? 23.654 -11.570 -19.560 1.00 44.91 204 GLY A O 1
ATOM 1659 N N . THR A 1 205 ? 23.376 -10.122 -21.260 1.00 47.41 205 THR A N 1
ATOM 1660 C CA . THR A 1 205 ? 22.470 -9.155 -20.625 1.00 47.41 205 THR A CA 1
ATOM 1661 C C . THR A 1 205 ? 21.018 -9.643 -20.552 1.00 47.41 205 THR A C 1
ATOM 1663 O O . THR A 1 205 ? 20.217 -8.970 -19.933 1.00 47.41 205 THR A O 1
ATOM 1666 N N . LEU A 1 206 ? 20.606 -10.791 -21.113 1.00 42.03 206 LEU A N 1
ATOM 1667 C CA . LEU A 1 206 ? 19.214 -11.285 -20.992 1.00 42.03 206 LEU A CA 1
ATOM 1668 C C . LEU A 1 206 ? 18.801 -11.496 -19.523 1.00 42.03 206 LEU A C 1
ATOM 1670 O O . LEU A 1 206 ? 17.667 -11.197 -19.158 1.00 42.03 206 LEU A O 1
ATOM 1674 N N . GLY A 1 207 ? 19.743 -11.918 -18.670 1.00 43.78 207 GLY A N 1
ATOM 1675 C CA . GLY A 1 207 ? 19.571 -11.937 -17.211 1.00 43.78 207 GLY A CA 1
ATOM 1676 C C . GLY A 1 207 ? 19.567 -10.543 -16.561 1.00 43.78 207 GLY A C 1
ATOM 1677 O O . GLY A 1 207 ? 19.017 -10.376 -15.479 1.00 43.78 207 GLY A O 1
ATOM 1678 N N . GLU A 1 208 ? 20.115 -9.537 -17.244 1.00 54.31 208 GLU A N 1
ATOM 1679 C CA . GLU A 1 208 ? 20.160 -8.118 -16.855 1.00 54.31 208 GLU A CA 1
ATOM 1680 C C . GLU A 1 208 ? 19.051 -7.273 -17.530 1.00 54.31 208 GLU A C 1
ATOM 1682 O O . GLU A 1 208 ? 18.873 -6.116 -17.174 1.00 54.31 208 GLU A O 1
ATOM 1687 N N . MET A 1 209 ? 18.267 -7.823 -18.475 1.00 57.56 209 MET A N 1
ATOM 1688 C CA . MET A 1 209 ? 17.208 -7.113 -19.216 1.00 57.56 209 MET A CA 1
ATOM 1689 C C . MET A 1 209 ? 15.938 -6.905 -18.387 1.00 57.56 209 MET A C 1
ATOM 1691 O O . MET A 1 209 ? 15.107 -6.067 -18.736 1.00 57.56 209 MET A O 1
ATOM 1695 N N . PHE A 1 210 ? 15.792 -7.638 -17.280 1.00 64.44 210 PHE A N 1
ATOM 1696 C CA . PHE A 1 210 ? 14.663 -7.499 -16.360 1.00 64.44 210 PHE A CA 1
ATOM 1697 C C . PHE A 1 210 ? 14.536 -6.068 -15.845 1.00 64.44 210 PHE A C 1
ATOM 1699 O O . PHE A 1 210 ? 13.468 -5.471 -15.957 1.00 64.44 210 PHE A O 1
ATOM 1706 N N . GLY A 1 211 ? 15.636 -5.506 -15.341 1.0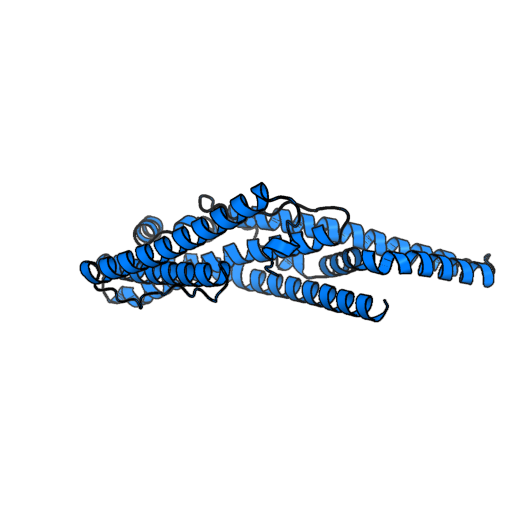0 66.56 211 GLY A N 1
ATOM 1707 C CA . GLY A 1 211 ? 15.679 -4.151 -14.805 1.00 66.56 211 GLY A CA 1
ATOM 1708 C C . GLY A 1 211 ? 15.266 -3.092 -15.834 1.00 66.56 211 GLY A C 1
ATOM 1709 O O . GLY A 1 211 ? 14.267 -2.408 -15.608 1.00 66.56 211 GLY A O 1
ATOM 1710 N N . PRO A 1 212 ? 15.955 -2.986 -16.988 1.00 69.94 212 PRO A N 1
ATOM 1711 C CA . PRO A 1 212 ? 15.626 -2.026 -18.039 1.00 69.94 212 PRO A CA 1
ATOM 1712 C C . PRO A 1 212 ? 14.199 -2.157 -18.585 1.00 69.94 212 PRO A C 1
ATOM 1714 O O . PRO A 1 212 ? 13.552 -1.140 -18.821 1.00 69.94 212 PRO A O 1
ATOM 1717 N N . VAL A 1 213 ? 13.663 -3.373 -18.761 1.00 69.44 213 VAL A N 1
ATOM 1718 C CA . VAL A 1 213 ? 12.281 -3.559 -19.247 1.00 69.44 213 VAL A CA 1
ATOM 1719 C C . VAL A 1 213 ? 11.259 -3.083 -18.215 1.00 69.44 213 VAL A C 1
ATOM 1721 O O . VAL A 1 213 ? 10.326 -2.363 -18.573 1.00 69.44 213 VAL A O 1
ATOM 1724 N N . VAL A 1 214 ? 11.442 -3.441 -16.939 1.00 73.06 214 VAL A N 1
ATOM 1725 C CA . VAL A 1 214 ? 10.570 -2.989 -15.842 1.00 73.06 214 VAL A CA 1
ATOM 1726 C C . VAL A 1 214 ? 10.586 -1.465 -15.735 1.00 73.06 214 VAL A C 1
ATOM 1728 O O . VAL A 1 214 ? 9.535 -0.831 -15.676 1.00 73.06 214 VAL A O 1
ATOM 1731 N N . VAL A 1 215 ? 11.773 -0.871 -15.790 1.00 77.81 215 VAL A N 1
ATOM 1732 C CA . VAL A 1 215 ? 11.986 0.577 -15.749 1.00 77.81 215 VAL A CA 1
ATOM 1733 C C . VAL A 1 215 ? 11.337 1.286 -16.940 1.00 77.81 215 VAL A C 1
ATOM 1735 O O . VAL A 1 215 ? 10.595 2.250 -16.755 1.00 77.81 215 VAL A O 1
ATOM 1738 N N . VAL A 1 216 ? 11.547 0.807 -18.168 1.00 74.31 216 VAL A N 1
ATOM 1739 C CA . VAL A 1 216 ? 10.900 1.381 -19.358 1.00 74.31 216 VAL A CA 1
ATOM 1740 C C . VAL A 1 216 ? 9.382 1.253 -19.257 1.00 74.31 216 VAL A C 1
ATOM 1742 O O . VAL A 1 216 ? 8.661 2.167 -19.668 1.00 74.31 216 VAL A O 1
ATOM 1745 N N . ARG A 1 217 ? 8.865 0.152 -18.697 1.00 79.00 217 ARG A N 1
ATOM 1746 C CA . ARG A 1 217 ? 7.422 0.001 -18.507 1.00 79.00 217 ARG A CA 1
ATOM 1747 C C . ARG A 1 217 ? 6.878 1.018 -17.512 1.00 79.00 217 ARG A C 1
ATOM 1749 O O . ARG A 1 217 ? 5.866 1.643 -17.821 1.00 79.00 217 ARG A O 1
ATOM 1756 N N . LEU A 1 218 ? 7.560 1.218 -16.385 1.00 83.44 218 LEU A N 1
ATOM 1757 C CA . LEU A 1 218 ? 7.204 2.217 -15.377 1.00 83.44 218 LEU A CA 1
ATOM 1758 C C . LEU A 1 218 ? 7.248 3.642 -15.944 1.00 83.44 218 LEU A C 1
ATOM 1760 O O . LEU A 1 218 ? 6.298 4.394 -15.744 1.00 83.44 218 LEU A O 1
ATOM 1764 N N . ALA A 1 219 ? 8.272 3.990 -16.730 1.00 83.56 219 ALA A N 1
ATOM 1765 C CA . ALA A 1 219 ? 8.385 5.302 -17.378 1.00 83.56 219 ALA A CA 1
ATOM 1766 C C . ALA A 1 219 ? 7.249 5.597 -18.376 1.00 83.56 219 ALA A C 1
ATOM 1768 O O . ALA A 1 219 ? 6.915 6.753 -18.610 1.00 83.56 219 ALA A O 1
ATOM 1769 N N . ASN A 1 220 ? 6.665 4.555 -18.975 1.00 80.06 220 ASN A N 1
ATOM 1770 C CA . ASN A 1 220 ? 5.528 4.665 -19.896 1.00 80.06 220 ASN A CA 1
ATOM 1771 C C . ASN A 1 220 ? 4.182 4.332 -19.229 1.00 80.06 220 ASN A C 1
ATOM 1773 O O . ASN A 1 220 ? 3.173 4.184 -19.920 1.00 80.06 220 ASN A O 1
ATOM 1777 N N . SER A 1 221 ? 4.168 4.125 -17.912 1.00 85.94 221 SER A N 1
ATOM 1778 C CA . SER A 1 221 ? 2.948 3.866 -17.151 1.00 85.94 221 SER A CA 1
ATOM 1779 C C . SER A 1 221 ? 2.320 5.172 -16.683 1.00 85.94 221 SER A C 1
ATOM 1781 O O . SER A 1 221 ? 2.966 6.219 -16.661 1.00 85.94 221 SER A O 1
ATOM 1783 N N . ASP A 1 222 ? 1.071 5.099 -16.233 1.00 89.25 222 ASP A N 1
ATOM 1784 C CA . ASP A 1 222 ? 0.366 6.259 -15.688 1.00 89.25 222 ASP A CA 1
ATOM 1785 C C . ASP A 1 222 ? 0.695 6.522 -14.203 1.00 89.25 222 ASP A C 1
ATOM 1787 O O . ASP A 1 222 ? -0.131 7.007 -13.427 1.00 89.25 222 ASP A O 1
ATOM 1791 N N . LEU A 1 223 ? 1.919 6.173 -13.780 1.00 88.56 223 LEU A N 1
ATOM 1792 C CA . LEU A 1 223 ? 2.356 6.223 -12.382 1.00 88.56 223 LEU A CA 1
ATOM 1793 C C . LEU A 1 223 ? 2.195 7.618 -11.772 1.00 88.56 223 LEU A C 1
ATOM 1795 O O . LEU A 1 223 ? 1.816 7.729 -10.610 1.00 88.56 223 LEU A O 1
ATOM 1799 N N . MET A 1 224 ? 2.433 8.672 -12.558 1.00 88.69 224 MET A N 1
ATOM 1800 C CA . MET A 1 224 ? 2.267 10.065 -12.129 1.00 88.69 224 MET A CA 1
ATOM 1801 C C . MET A 1 224 ? 0.828 10.370 -11.687 1.00 88.69 224 MET A C 1
ATOM 1803 O O . MET A 1 224 ? 0.616 11.011 -10.658 1.00 88.69 224 MET A O 1
ATOM 1807 N N . ASN A 1 225 ? -0.170 9.861 -12.414 1.00 88.75 225 ASN A N 1
ATOM 1808 C CA . ASN A 1 225 ? -1.582 10.043 -12.073 1.00 88.75 225 ASN A CA 1
ATOM 1809 C C . ASN A 1 225 ? -2.038 9.105 -10.943 1.00 88.75 225 ASN A C 1
ATOM 1811 O O . ASN A 1 225 ? -2.958 9.440 -10.192 1.00 88.75 225 ASN A O 1
ATOM 1815 N N . ALA A 1 226 ? -1.360 7.967 -10.769 1.00 91.75 226 ALA A N 1
ATOM 1816 C CA . ALA A 1 226 ? -1.598 7.019 -9.681 1.00 91.75 226 ALA A CA 1
ATOM 1817 C C . ALA A 1 226 ? -0.988 7.454 -8.329 1.00 91.75 226 ALA A C 1
ATOM 1819 O O . ALA A 1 226 ? -1.276 6.853 -7.291 1.00 91.75 226 ALA A O 1
ATOM 1820 N N . MET A 1 227 ? -0.157 8.503 -8.303 1.00 91.75 227 MET A N 1
ATOM 1821 C CA . MET A 1 227 ? 0.414 9.011 -7.055 1.00 91.75 227 MET A CA 1
ATOM 1822 C C . MET A 1 227 ? -0.675 9.557 -6.112 1.00 91.75 227 MET A C 1
ATOM 1824 O O . MET A 1 227 ? -1.645 10.182 -6.565 1.00 91.75 227 MET A O 1
ATOM 1828 N N . PRO A 1 228 ? -0.497 9.434 -4.779 1.00 89.19 228 PRO A N 1
ATOM 1829 C CA . PRO A 1 228 ? -1.401 10.048 -3.809 1.00 89.19 228 PRO A CA 1
ATOM 1830 C C . PRO A 1 228 ? -1.611 11.555 -4.089 1.00 89.19 228 PRO A C 1
ATOM 1832 O O . PRO A 1 228 ? -0.742 12.187 -4.699 1.00 89.19 228 PRO A O 1
ATOM 1835 N N . PRO A 1 229 ? -2.691 12.193 -3.604 1.00 83.62 229 PRO A N 1
ATOM 1836 C CA . PRO A 1 229 ? -2.999 13.616 -3.830 1.00 83.62 229 PRO A CA 1
ATOM 1837 C C . PRO A 1 229 ? -2.125 14.594 -3.022 1.00 83.62 229 PRO A C 1
ATOM 1839 O O . PRO A 1 229 ? -1.857 14.369 -1.842 1.00 83.62 229 PRO A O 1
ATOM 1842 N N . VAL A 1 230 ? -1.639 15.665 -3.671 1.00 67.94 230 VAL A N 1
ATOM 1843 C CA . VAL A 1 230 ? -0.725 16.685 -3.091 1.00 67.94 230 VAL A CA 1
ATOM 1844 C C . VAL A 1 230 ? -1.468 17.723 -2.248 1.00 67.94 230 VAL A C 1
ATOM 1846 O O . VAL A 1 230 ? -0.888 18.320 -1.349 1.00 67.94 230 VAL A O 1
ATOM 1849 N N . GLU A 1 231 ? -2.743 17.946 -2.551 1.00 65.94 231 GLU A N 1
ATOM 1850 C CA . GLU A 1 231 ? -3.546 19.002 -1.947 1.00 65.94 231 GLU A CA 1
ATOM 1851 C C . GLU A 1 231 ? -3.852 18.688 -0.482 1.00 65.94 231 GLU A C 1
ATOM 1853 O O . GLU A 1 231 ? -4.404 17.631 -0.165 1.00 65.94 231 GLU A O 1
ATOM 1858 N N . SER A 1 232 ? -3.529 19.638 0.400 1.00 60.16 232 SER A N 1
ATOM 1859 C CA . SER A 1 232 ? -3.936 19.598 1.802 1.00 60.16 232 SER A CA 1
ATOM 1860 C C . SER A 1 232 ? -5.458 19.696 1.872 1.00 60.16 232 SER A C 1
ATOM 1862 O O . SER A 1 232 ? -6.047 20.774 1.776 1.00 60.16 232 SER A O 1
ATOM 1864 N N . ARG A 1 233 ? -6.110 18.538 1.968 1.00 66.06 233 ARG A N 1
ATOM 1865 C CA . ARG A 1 233 ? -7.529 18.433 2.302 1.00 66.06 233 ARG A CA 1
ATOM 1866 C C . ARG A 1 233 ? -7.638 18.242 3.803 1.00 66.06 233 ARG A C 1
ATOM 1868 O O . ARG A 1 233 ? -6.887 17.453 4.375 1.00 66.06 233 ARG A O 1
ATOM 1875 N N . GLU A 1 234 ? -8.608 18.896 4.436 1.00 67.19 234 GLU A N 1
ATOM 1876 C CA . GLU A 1 234 ? -8.869 18.720 5.873 1.00 67.19 234 GLU A CA 1
ATOM 1877 C C . GLU A 1 234 ? -9.068 17.240 6.244 1.00 67.19 234 GLU A C 1
ATOM 1879 O O . GLU A 1 234 ? -8.628 16.791 7.302 1.00 67.19 234 GLU A O 1
ATOM 1884 N N . SER A 1 235 ? -9.632 16.455 5.321 1.00 69.19 235 SER A N 1
ATOM 1885 C CA . SER A 1 235 ? -9.822 15.008 5.430 1.00 69.19 235 SER A CA 1
ATOM 1886 C C . SER A 1 235 ? -8.520 14.189 5.511 1.00 69.19 235 SER A C 1
ATOM 1888 O O . SER A 1 235 ? -8.524 13.084 6.051 1.00 69.19 235 SER A O 1
ATOM 1890 N N . LEU A 1 236 ? -7.385 14.725 5.049 1.00 67.12 236 LEU A N 1
ATOM 1891 C CA . LEU A 1 236 ? -6.066 14.075 5.097 1.00 67.12 236 LEU A CA 1
ATOM 1892 C C . LEU A 1 236 ? -5.244 14.460 6.341 1.00 67.12 236 LEU A C 1
ATOM 1894 O O . LEU A 1 236 ? -4.162 13.908 6.556 1.00 67.12 236 LEU A O 1
ATOM 1898 N N . LEU A 1 237 ? -5.753 15.359 7.192 1.00 71.00 237 LEU A N 1
ATOM 1899 C CA . LEU A 1 237 ? -5.122 15.722 8.470 1.00 71.00 237 LEU A CA 1
ATOM 1900 C C . LEU A 1 237 ? -5.296 14.646 9.556 1.00 71.00 237 LEU A C 1
ATOM 1902 O O . LEU A 1 237 ? -4.619 14.704 10.584 1.00 71.00 237 LEU A O 1
ATOM 1906 N N . LEU A 1 238 ? -6.186 13.672 9.336 1.00 71.75 238 LEU A N 1
ATOM 1907 C CA . LEU A 1 238 ? -6.358 12.494 10.193 1.00 71.75 238 LEU A CA 1
ATOM 1908 C C . LEU A 1 238 ? -5.042 11.715 10.297 1.00 71.75 238 LEU A C 1
ATOM 1910 O O . LEU A 1 238 ? -4.297 11.678 9.325 1.00 71.75 238 LEU A O 1
ATOM 1914 N N . THR A 1 239 ? -4.751 11.066 11.427 1.00 75.94 239 THR A N 1
ATOM 1915 C CA . THR A 1 239 ? -3.594 10.154 11.530 1.00 75.94 239 THR A CA 1
ATOM 1916 C C . THR A 1 239 ? -4.027 8.698 11.317 1.00 75.94 239 THR A C 1
ATOM 1918 O O . THR A 1 239 ? -5.130 8.336 11.740 1.00 75.94 239 THR A O 1
ATOM 1921 N N . PRO A 1 240 ? -3.203 7.825 10.699 1.00 67.25 240 PRO A N 1
ATOM 1922 C CA . PRO A 1 240 ? -3.518 6.401 10.587 1.00 67.25 240 PRO A CA 1
ATOM 1923 C C . PRO A 1 240 ? -3.758 5.752 11.957 1.00 67.25 240 PRO A C 1
ATOM 1925 O O . PRO A 1 240 ? -4.720 5.000 12.118 1.00 67.25 240 PRO A O 1
ATOM 1928 N N . GLY A 1 241 ? -3.011 6.161 12.987 1.00 62.66 241 GLY A N 1
ATOM 1929 C CA . GLY A 1 241 ? -3.177 5.669 14.351 1.00 62.66 241 GLY A CA 1
ATOM 1930 C C . GLY A 1 241 ? -4.527 6.038 14.970 1.00 62.66 241 GLY A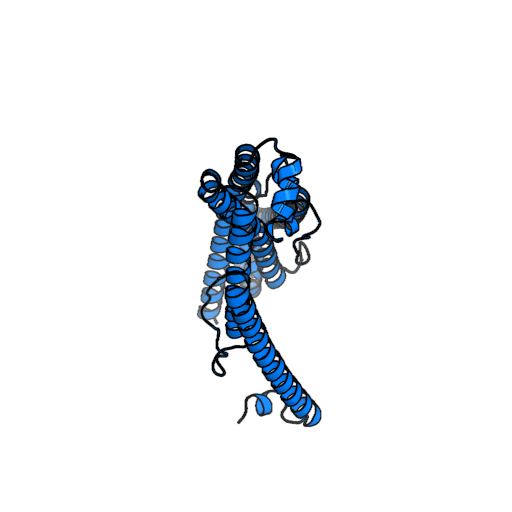 C 1
ATOM 1931 O O . GLY A 1 241 ? -5.061 5.277 15.783 1.00 62.66 241 GLY A O 1
ATOM 1932 N N . ASP A 1 242 ? -5.128 7.158 14.558 1.00 64.44 242 ASP A N 1
ATOM 1933 C CA . ASP A 1 242 ? -6.491 7.523 14.955 1.00 64.44 242 ASP A CA 1
ATOM 1934 C C . ASP A 1 242 ? -7.552 6.670 14.247 1.00 64.44 242 ASP A C 1
ATOM 1936 O O . ASP A 1 242 ? -8.583 6.369 14.849 1.00 64.44 242 ASP A O 1
ATOM 1940 N N . LEU A 1 243 ? -7.290 6.215 13.015 1.00 64.19 243 LEU A N 1
ATOM 1941 C CA . LEU A 1 243 ? -8.129 5.220 12.330 1.00 64.19 243 LEU A CA 1
ATOM 1942 C C . LEU A 1 243 ? -8.004 3.844 12.996 1.00 64.19 243 LEU A C 1
ATOM 1944 O O . LEU A 1 243 ? -8.920 3.017 12.947 1.00 64.19 243 LEU A O 1
ATOM 1948 N N . VAL A 1 244 ? -6.854 3.588 13.630 1.00 59.22 244 VAL A N 1
ATOM 1949 C CA . VAL A 1 244 ? -6.587 2.335 14.319 1.00 59.22 244 VAL A CA 1
ATOM 1950 C C . VAL A 1 244 ? -7.284 2.281 15.678 1.00 59.22 244 VAL A C 1
ATOM 1952 O O . VAL A 1 244 ? -7.868 1.259 16.056 1.00 59.22 244 VAL A O 1
ATOM 1955 N N . GLN A 1 245 ? -7.223 3.358 16.451 1.00 52.22 245 GLN A N 1
ATOM 1956 C CA . GLN A 1 245 ? -7.669 3.326 17.836 1.00 52.22 245 GLN A CA 1
ATOM 1957 C C . GLN A 1 245 ? -9.195 3.354 17.960 1.00 52.22 245 GLN A C 1
ATOM 1959 O O . GLN A 1 245 ? -9.896 4.166 17.369 1.00 52.22 245 GLN A O 1
ATOM 1964 N N . SER A 1 246 ? -9.700 2.421 18.771 1.00 49.19 246 SER A N 1
ATOM 1965 C CA . SER A 1 246 ? -11.106 2.257 19.140 1.00 49.19 246 SER A CA 1
ATOM 1966 C C . SER A 1 246 ? -11.853 3.585 19.293 1.00 49.19 246 SER A C 1
ATOM 1968 O O . SER A 1 246 ? -11.340 4.489 19.952 1.00 49.19 246 SER A O 1
ATOM 1970 N N . SER A 1 247 ? -13.093 3.629 18.798 1.00 46.25 247 SER A N 1
ATOM 1971 C CA . SER A 1 247 ? -14.263 4.318 19.368 1.00 46.25 247 SER A CA 1
ATOM 1972 C C . SER A 1 247 ? -14.006 5.569 20.232 1.00 46.25 247 SER A C 1
ATOM 1974 O O . SER A 1 247 ? -14.358 6.660 19.812 1.00 46.25 247 SER A O 1
ATOM 1976 N N . ALA A 1 248 ? -13.380 5.445 21.407 1.00 42.81 248 ALA A N 1
ATOM 1977 C CA . ALA A 1 248 ? -13.071 6.539 22.327 1.00 42.81 248 ALA A CA 1
ATOM 197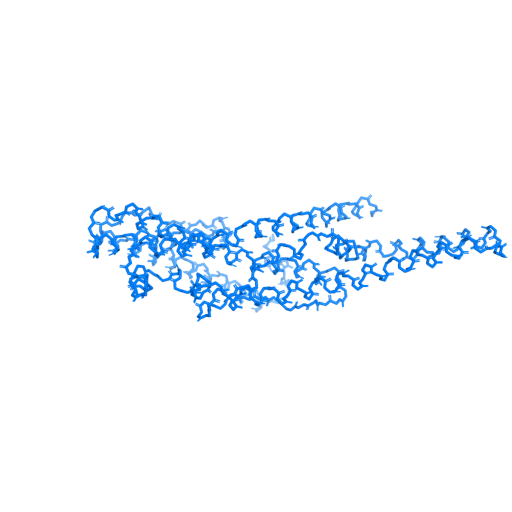8 C C . ALA A 1 248 ? -12.230 7.692 21.731 1.00 42.81 248 ALA A C 1
ATOM 1980 O O . ALA A 1 248 ? -12.368 8.828 22.183 1.00 42.81 248 ALA A O 1
ATOM 1981 N N . LYS A 1 249 ? -11.379 7.442 20.723 1.00 48.66 249 LYS A N 1
ATOM 1982 C CA . LYS A 1 249 ? -10.658 8.511 20.000 1.00 48.66 249 LYS A CA 1
ATOM 1983 C C . LYS A 1 249 ? -11.342 8.962 18.717 1.00 48.66 249 LYS A C 1
ATOM 1985 O O . LYS A 1 249 ? -11.201 10.130 18.376 1.00 48.66 249 LYS A O 1
ATOM 1990 N N . ILE A 1 250 ? -12.168 8.117 18.099 1.00 50.88 250 ILE A N 1
ATOM 1991 C CA . ILE A 1 250 ? -13.137 8.560 17.086 1.00 50.88 250 ILE A CA 1
ATOM 1992 C C . ILE A 1 250 ? -14.079 9.594 17.726 1.00 50.88 250 ILE A C 1
ATOM 1994 O O . ILE A 1 250 ? -14.270 10.656 17.160 1.00 50.88 250 ILE A O 1
ATOM 1998 N N . THR A 1 251 ? -14.515 9.399 18.977 1.00 47.41 251 THR A N 1
ATOM 1999 C CA . THR A 1 251 ? -15.237 10.405 19.788 1.00 47.41 251 THR A CA 1
ATOM 2000 C C . THR A 1 251 ? -14.455 11.707 20.012 1.00 47.41 251 THR A C 1
ATOM 2002 O O . THR A 1 251 ? -15.050 12.760 20.210 1.00 47.41 251 THR A O 1
ATOM 2005 N N . LYS A 1 252 ? -13.118 11.664 19.959 1.00 50.66 252 LYS A N 1
ATOM 2006 C CA . LYS A 1 252 ? -12.246 12.842 20.072 1.00 50.66 252 LYS A CA 1
ATOM 2007 C C . LYS A 1 252 ? -11.986 13.495 18.708 1.00 50.66 252 LYS A C 1
ATOM 2009 O O . LYS A 1 252 ? -11.910 14.713 18.639 1.00 50.66 252 LYS A O 1
ATOM 2014 N N . LEU A 1 253 ? -11.931 12.728 17.619 1.00 48.25 253 LEU A N 1
ATOM 2015 C CA . LEU A 1 253 ? -12.020 13.248 16.248 1.00 48.25 253 LEU A CA 1
ATOM 2016 C C . LEU A 1 253 ? -13.376 13.932 16.001 1.00 48.25 253 LEU A C 1
ATOM 2018 O O . LEU A 1 253 ? -13.404 14.989 15.383 1.00 48.25 253 LEU A O 1
ATOM 2022 N N . LEU A 1 254 ? -14.456 13.407 16.595 1.00 48.97 254 LEU A N 1
ATOM 2023 C CA . LEU A 1 254 ? -15.803 13.995 16.663 1.00 48.97 254 LEU A CA 1
ATOM 2024 C C . LEU A 1 254 ? -15.895 15.278 17.519 1.00 48.97 254 LEU A C 1
ATOM 2026 O O . LEU A 1 254 ? -16.982 15.814 17.674 1.00 48.97 254 LEU A O 1
ATOM 2030 N N . SER A 1 255 ? -14.791 15.790 18.083 1.00 43.53 255 SER A N 1
ATOM 2031 C CA . SER A 1 255 ? -14.792 17.094 18.775 1.00 43.53 255 SER A CA 1
ATOM 2032 C C . SER A 1 255 ? -14.495 18.291 17.859 1.00 43.53 255 SER A C 1
ATOM 2034 O O . SER A 1 255 ? -14.501 19.426 18.328 1.00 43.53 255 SER A O 1
ATOM 2036 N N . LYS A 1 256 ? -14.237 18.046 16.564 1.00 45.72 256 LYS A N 1
ATOM 2037 C CA . LYS A 1 256 ? -14.076 19.071 15.517 1.00 45.72 256 LYS A CA 1
ATOM 2038 C C . LYS A 1 256 ? -15.288 19.226 14.579 1.00 45.72 256 LYS A C 1
ATOM 2040 O O . LYS A 1 256 ? -15.635 20.370 14.312 1.00 45.72 256 LYS A O 1
ATOM 2045 N N . PRO A 1 257 ? -15.915 18.153 14.062 1.00 51.75 257 PRO A N 1
ATOM 2046 C CA . PRO A 1 257 ? -17.160 18.275 13.317 1.00 51.75 257 PRO A CA 1
ATOM 2047 C C . PRO A 1 257 ? -18.336 18.512 14.269 1.00 51.75 257 PRO A C 1
ATOM 2049 O O . PRO A 1 257 ? -18.422 17.884 15.324 1.00 51.75 257 PRO A O 1
ATOM 2052 N N . GLU A 1 258 ? -19.254 19.398 13.888 1.00 58.50 258 GLU A N 1
ATOM 2053 C CA . GLU A 1 258 ? -20.462 19.694 14.668 1.00 58.50 258 GLU A CA 1
ATOM 2054 C C . GLU A 1 258 ? -21.439 18.495 14.688 1.00 58.50 258 GLU A C 1
ATOM 2056 O O . GLU A 1 258 ? -22.314 18.431 15.557 1.00 58.50 258 GLU A O 1
ATOM 2061 N N . SER A 1 259 ? -21.268 17.508 13.786 1.00 68.94 259 SER A N 1
ATOM 2062 C CA . SER A 1 259 ? -22.114 16.312 13.681 1.00 68.94 259 SER A CA 1
ATOM 2063 C C . SER A 1 259 ? -21.404 15.020 13.209 1.00 68.94 259 SER A C 1
ATOM 2065 O O . SER A 1 259 ? -20.298 15.026 12.667 1.00 68.94 259 SER A O 1
ATOM 2067 N N . LEU A 1 260 ? -22.074 13.869 13.388 1.00 70.50 260 LEU A N 1
ATOM 2068 C CA . LEU A 1 260 ? -21.642 12.559 12.861 1.00 70.50 260 LEU A CA 1
ATOM 2069 C C . LEU A 1 260 ? -21.607 12.523 11.322 1.00 70.50 260 LEU A C 1
ATOM 2071 O O . LEU A 1 260 ? -20.812 11.779 10.750 1.00 70.50 260 LEU A O 1
ATOM 2075 N N . ASP A 1 261 ? -22.460 13.315 10.672 1.00 74.88 261 ASP A N 1
ATOM 2076 C CA . ASP A 1 261 ? -22.555 13.383 9.213 1.00 74.88 261 ASP A CA 1
ATOM 2077 C C . ASP A 1 261 ? -21.323 14.066 8.612 1.00 74.88 261 ASP A C 1
ATOM 2079 O O . ASP A 1 261 ? -20.740 13.547 7.662 1.00 74.88 261 ASP A O 1
ATOM 2083 N N . ASP A 1 262 ? -20.841 15.140 9.238 1.00 74.50 262 ASP A N 1
ATOM 2084 C CA . ASP A 1 262 ? -19.618 15.823 8.800 1.00 74.50 262 ASP A CA 1
ATOM 2085 C C . ASP A 1 262 ? -18.391 14.909 8.945 1.00 74.50 262 ASP A C 1
ATOM 2087 O O . ASP A 1 262 ? -17.511 14.878 8.087 1.00 74.50 262 ASP A O 1
ATOM 2091 N N . ALA A 1 263 ? -18.339 14.108 10.015 1.00 73.12 263 ALA A N 1
ATOM 2092 C CA . ALA A 1 263 ? -17.265 13.140 10.222 1.00 73.12 263 ALA A CA 1
ATOM 2093 C C . ALA A 1 263 ? -17.277 12.016 9.178 1.00 73.12 263 ALA A C 1
ATOM 2095 O O . ALA A 1 263 ? -16.218 11.589 8.714 1.00 73.12 263 ALA A O 1
ATOM 2096 N N . LEU A 1 264 ? -18.467 11.533 8.809 1.00 78.88 264 LEU A N 1
ATOM 2097 C CA . LEU A 1 264 ? -18.621 10.537 7.755 1.00 78.88 264 LEU A CA 1
ATOM 2098 C C . LEU A 1 264 ? -18.182 11.105 6.405 1.00 78.88 264 LEU A C 1
ATOM 2100 O O . LEU A 1 264 ? -17.395 10.457 5.715 1.00 78.88 264 LEU A O 1
ATOM 2104 N N . GLN A 1 265 ? -18.616 12.325 6.083 1.00 82.88 265 GLN A N 1
ATOM 2105 C CA . GLN A 1 265 ? -18.241 13.007 4.850 1.00 82.88 265 GLN A CA 1
ATOM 2106 C C . GLN A 1 265 ? -16.724 13.205 4.761 1.00 82.88 265 GLN A C 1
ATOM 2108 O O . GLN A 1 265 ? -16.124 12.844 3.755 1.00 82.88 265 GLN A O 1
ATOM 2113 N N . LEU A 1 266 ? -16.074 13.658 5.839 1.00 81.12 266 LEU A N 1
ATOM 2114 C CA . LEU A 1 266 ? -14.615 13.815 5.882 1.00 81.12 266 LEU A CA 1
ATOM 2115 C C . LEU A 1 266 ? -13.876 12.510 5.552 1.00 81.12 266 LEU A C 1
ATOM 2117 O O . LEU A 1 266 ? -12.915 12.513 4.783 1.00 81.12 266 LEU A O 1
ATOM 2121 N N . VAL A 1 267 ? -14.308 11.378 6.115 1.00 81.06 267 VAL A N 1
ATOM 2122 C CA . VAL A 1 267 ? -13.672 10.076 5.846 1.00 81.06 267 VAL A CA 1
ATOM 2123 C C . VAL A 1 267 ? -13.971 9.596 4.423 1.00 81.06 267 VAL A C 1
ATOM 2125 O O . VAL A 1 267 ? -13.078 9.058 3.767 1.00 81.06 267 VAL A O 1
ATOM 2128 N N . GLN A 1 268 ? -15.193 9.801 3.930 1.00 84.81 268 GLN A N 1
ATOM 2129 C CA . GLN A 1 268 ? -15.575 9.462 2.557 1.00 84.81 268 GLN A CA 1
ATOM 2130 C C . GLN A 1 268 ? -14.796 10.289 1.527 1.00 84.81 268 GLN A C 1
ATOM 2132 O O . GLN A 1 268 ? -14.336 9.733 0.533 1.00 84.81 268 GLN A O 1
ATOM 2137 N N . ASP A 1 269 ? -14.552 11.570 1.795 1.00 84.88 269 ASP A N 1
ATOM 2138 C CA . ASP A 1 269 ? -13.750 12.440 0.933 1.00 84.88 269 ASP A CA 1
ATOM 2139 C C . ASP A 1 269 ? -12.288 11.980 0.866 1.00 84.88 269 ASP A C 1
ATOM 2141 O O . ASP A 1 269 ? -11.676 11.997 -0.206 1.00 84.88 269 ASP A O 1
ATOM 2145 N N . ALA A 1 270 ? -11.718 11.547 1.999 1.00 84.19 270 ALA A N 1
ATOM 2146 C CA . ALA A 1 270 ? -10.379 10.955 2.030 1.00 84.19 270 ALA A CA 1
ATOM 2147 C C . ALA A 1 270 ? -10.326 9.627 1.264 1.00 84.19 270 ALA A C 1
ATOM 2149 O O . ALA A 1 270 ? -9.385 9.397 0.506 1.00 84.19 270 ALA A O 1
ATOM 2150 N N . LEU A 1 271 ? -11.335 8.766 1.431 1.00 87.69 271 LEU A N 1
ATOM 2151 C CA . LEU A 1 271 ? -11.450 7.513 0.683 1.00 87.69 271 LEU A CA 1
ATOM 2152 C C . LEU A 1 271 ? -11.516 7.771 -0.818 1.00 87.69 271 LEU A C 1
ATOM 2154 O O . LEU A 1 271 ? -10.699 7.240 -1.561 1.00 87.69 271 LEU A O 1
ATOM 2158 N N . PHE A 1 272 ? -12.429 8.636 -1.254 1.00 89.12 272 PHE A N 1
ATOM 2159 C CA . PHE A 1 272 ? -12.587 8.987 -2.659 1.00 89.12 272 PHE A CA 1
ATOM 2160 C C . PHE A 1 272 ? -11.278 9.515 -3.263 1.00 89.12 272 PHE A C 1
ATOM 2162 O O . PHE A 1 272 ? -10.896 9.122 -4.360 1.00 89.12 272 PHE A O 1
ATOM 2169 N N . ALA A 1 273 ? -10.541 10.345 -2.520 1.00 87.44 273 ALA A N 1
ATOM 2170 C CA . ALA A 1 273 ? -9.268 10.892 -2.979 1.00 87.44 273 ALA A CA 1
ATOM 2171 C C . ALA A 1 273 ? -8.145 9.845 -3.120 1.00 87.44 273 ALA A C 1
ATOM 2173 O O . ALA A 1 273 ? -7.204 10.065 -3.886 1.00 87.44 273 ALA A O 1
ATOM 2174 N N . LEU A 1 274 ? -8.206 8.742 -2.367 1.00 89.94 274 LEU A N 1
ATOM 2175 C CA . LEU A 1 274 ? -7.135 7.746 -2.295 1.00 89.94 274 LEU A CA 1
ATOM 2176 C C . LEU A 1 274 ? -7.428 6.469 -3.079 1.00 89.94 274 LEU A C 1
ATOM 2178 O O . LEU A 1 274 ? -6.491 5.910 -3.646 1.00 89.94 274 LEU A O 1
ATOM 2182 N N . THR A 1 275 ? -8.677 6.006 -3.098 1.00 91.25 275 THR A N 1
ATOM 2183 C CA . THR A 1 275 ? -9.069 4.681 -3.593 1.00 91.25 275 THR A CA 1
ATOM 2184 C C . THR A 1 275 ? -8.751 4.489 -5.071 1.00 91.25 275 THR A C 1
ATOM 2186 O O . THR A 1 275 ? -7.971 3.599 -5.392 1.00 91.25 275 THR A O 1
ATOM 2189 N N . GLU A 1 276 ? -9.276 5.348 -5.950 1.00 91.12 276 GLU A N 1
ATOM 2190 C CA . GLU A 1 276 ? -9.110 5.204 -7.406 1.00 91.12 276 GLU A CA 1
ATOM 2191 C C . GLU A 1 276 ? -7.629 5.167 -7.805 1.00 91.12 276 GLU A C 1
ATOM 2193 O O . GLU A 1 276 ? -7.179 4.276 -8.518 1.00 91.12 276 GLU A O 1
ATOM 2198 N N . ARG A 1 277 ? -6.836 6.088 -7.253 1.00 92.75 277 ARG A N 1
ATOM 2199 C CA . ARG A 1 277 ? -5.398 6.172 -7.524 1.00 92.75 277 ARG A CA 1
ATOM 2200 C C . ARG A 1 277 ? -4.624 4.975 -6.973 1.00 92.75 277 ARG A C 1
ATOM 2202 O O . ARG A 1 277 ? -3.681 4.513 -7.608 1.00 92.75 277 ARG A O 1
ATOM 2209 N N . CYS A 1 278 ? -5.032 4.450 -5.817 1.00 93.06 278 CYS A N 1
ATOM 2210 C CA . CYS A 1 278 ? -4.391 3.289 -5.203 1.00 93.06 278 CYS A CA 1
ATOM 2211 C C . CYS A 1 278 ? -4.655 2.023 -6.017 1.00 93.06 278 CYS A C 1
ATOM 2213 O O . CYS A 1 278 ? -3.767 1.185 -6.159 1.00 93.06 278 CYS A O 1
ATOM 2215 N N . ASP A 1 279 ? -5.868 1.892 -6.550 1.00 92.56 279 ASP A N 1
ATOM 2216 C CA . ASP A 1 279 ? -6.240 0.764 -7.392 1.00 92.56 279 ASP A CA 1
ATOM 2217 C C . ASP A 1 279 ? -5.517 0.840 -8.746 1.00 92.56 279 ASP A C 1
ATOM 2219 O O . ASP A 1 279 ? -4.866 -0.134 -9.115 1.00 92.56 279 ASP A O 1
ATOM 2223 N N . SER A 1 280 ? -5.440 2.016 -9.382 1.00 93.06 280 SER A N 1
ATOM 2224 C CA . SER A 1 280 ? -4.583 2.218 -10.564 1.00 93.06 280 SER A CA 1
ATOM 2225 C C . SER A 1 280 ? -3.109 1.903 -10.286 1.00 93.06 280 SER A C 1
ATOM 2227 O O . SER A 1 280 ? -2.428 1.293 -11.109 1.00 93.06 280 SER A O 1
ATOM 2229 N N . TYR A 1 281 ? -2.593 2.281 -9.114 1.00 94.19 281 TYR A N 1
ATOM 2230 C CA . TYR A 1 281 ? -1.215 1.966 -8.737 1.00 94.19 281 TYR A CA 1
ATOM 2231 C C . TYR A 1 281 ? -0.991 0.458 -8.563 1.00 94.19 281 TYR A C 1
ATOM 2233 O O . TYR A 1 281 ? 0.042 -0.078 -8.967 1.00 94.19 281 TYR A O 1
ATOM 2241 N N . ASN A 1 282 ? -1.973 -0.238 -7.991 1.00 92.50 282 ASN A N 1
ATOM 2242 C CA . ASN A 1 282 ? -1.947 -1.687 -7.865 1.00 92.50 282 ASN A CA 1
ATOM 2243 C C . ASN A 1 282 ? -1.952 -2.373 -9.238 1.00 92.50 282 ASN A C 1
ATOM 2245 O O . ASN A 1 282 ? -1.213 -3.334 -9.430 1.00 92.50 282 ASN A O 1
ATOM 2249 N N . ASP A 1 283 ? -2.735 -1.868 -10.191 1.00 88.94 283 ASP A N 1
ATOM 2250 C CA . ASP A 1 283 ? -2.782 -2.407 -11.552 1.00 88.94 283 ASP A CA 1
ATOM 2251 C C . ASP A 1 283 ? -1.427 -2.269 -12.262 1.00 88.94 283 ASP A C 1
ATOM 2253 O O . ASP A 1 283 ? -0.964 -3.220 -12.895 1.00 88.94 283 ASP A O 1
ATOM 2257 N N . ILE A 1 284 ? -0.737 -1.134 -12.079 1.00 86.75 284 ILE A N 1
ATOM 2258 C CA . ILE A 1 284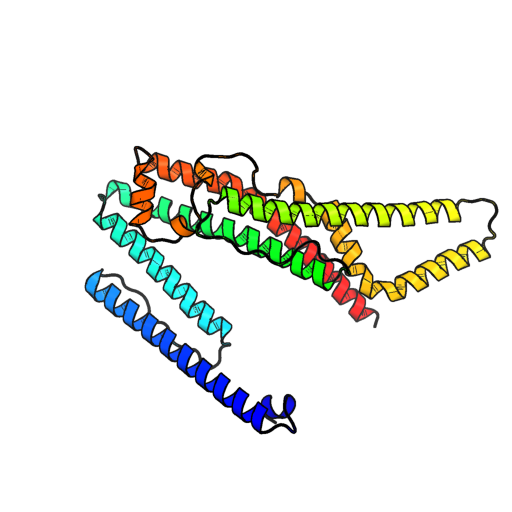 ? 0.633 -0.932 -12.582 1.00 86.75 284 ILE A CA 1
ATOM 2259 C C . ILE A 1 284 ? 1.592 -1.967 -11.978 1.00 86.75 284 ILE A C 1
ATOM 2261 O O . ILE A 1 284 ? 2.380 -2.570 -12.708 1.00 86.75 284 ILE A O 1
ATOM 2265 N N . LEU A 1 285 ? 1.524 -2.206 -10.662 1.00 88.38 285 LEU A N 1
ATOM 2266 C CA . LEU A 1 285 ? 2.340 -3.238 -10.015 1.00 88.38 285 LEU A CA 1
ATOM 2267 C C . LEU A 1 285 ? 2.041 -4.629 -10.589 1.00 88.38 285 LEU A C 1
ATOM 2269 O O . LEU A 1 285 ? 2.977 -5.347 -10.932 1.00 88.38 285 LEU A O 1
ATOM 2273 N N . CYS A 1 286 ? 0.767 -5.007 -10.719 1.00 82.00 286 CYS A N 1
ATOM 2274 C CA . CYS A 1 286 ? 0.384 -6.304 -11.276 1.00 82.00 286 CYS A CA 1
ATOM 2275 C C . CYS A 1 286 ? 0.916 -6.489 -12.702 1.00 82.00 286 CYS A C 1
ATOM 2277 O O . CYS A 1 286 ? 1.371 -7.577 -13.059 1.00 82.00 286 CYS A O 1
ATOM 2279 N N . GLU A 1 287 ? 0.901 -5.430 -13.511 1.00 79.62 287 GLU A N 1
ATOM 2280 C CA . GLU A 1 287 ? 1.467 -5.466 -14.853 1.00 79.62 287 GLU A CA 1
ATOM 2281 C C . GLU A 1 287 ? 2.989 -5.673 -14.826 1.00 79.62 287 GLU A C 1
ATOM 2283 O O . GLU A 1 287 ? 3.516 -6.529 -15.540 1.00 79.62 287 GLU A O 1
ATOM 2288 N N . VAL A 1 288 ? 3.703 -4.938 -13.969 1.00 80.88 288 VAL A N 1
ATOM 2289 C CA . VAL A 1 288 ? 5.150 -5.105 -13.770 1.00 80.88 288 VAL A CA 1
ATOM 2290 C C . VAL A 1 288 ? 5.486 -6.529 -13.319 1.00 80.88 288 VAL A C 1
ATOM 2292 O O . VAL A 1 288 ? 6.394 -7.149 -13.873 1.00 80.88 288 VAL A O 1
ATOM 2295 N N . GLU A 1 289 ? 4.739 -7.085 -12.365 1.00 81.88 289 GLU A N 1
ATOM 2296 C CA . GLU A 1 289 ? 4.929 -8.461 -11.897 1.00 81.88 289 GLU A CA 1
ATOM 2297 C C . GLU A 1 289 ? 4.682 -9.489 -13.008 1.00 81.88 289 GLU A C 1
ATOM 2299 O O . GLU A 1 289 ? 5.433 -10.461 -13.119 1.00 81.88 289 GLU A O 1
ATOM 2304 N N . ALA A 1 290 ? 3.690 -9.261 -13.875 1.00 73.69 290 ALA A N 1
ATOM 2305 C CA . ALA A 1 290 ? 3.446 -10.111 -15.036 1.00 73.69 290 ALA A CA 1
ATOM 2306 C C . ALA A 1 290 ? 4.630 -10.090 -16.017 1.00 73.69 290 ALA A C 1
ATOM 2308 O O . ALA A 1 290 ? 5.057 -11.151 -16.476 1.00 73.69 290 ALA A O 1
ATOM 2309 N N . TYR A 1 291 ? 5.218 -8.920 -16.295 1.00 70.75 291 TYR A N 1
ATOM 2310 C CA . TYR A 1 291 ? 6.427 -8.835 -17.125 1.00 70.75 291 TYR A CA 1
ATOM 2311 C C . TYR A 1 291 ? 7.604 -9.582 -16.502 1.00 70.75 291 TYR A C 1
ATOM 2313 O O . TYR A 1 291 ? 8.270 -10.354 -17.192 1.00 70.75 291 TYR A O 1
ATOM 2321 N N . VAL A 1 292 ? 7.841 -9.401 -15.201 1.00 73.69 292 VAL A N 1
ATOM 2322 C CA . VAL A 1 292 ? 8.906 -10.116 -14.482 1.00 73.69 292 VAL A CA 1
ATOM 2323 C C . VAL A 1 292 ? 8.692 -11.630 -14.561 1.00 73.69 292 VAL A C 1
ATOM 2325 O O . VAL A 1 292 ? 9.649 -12.370 -14.803 1.00 73.69 292 VAL A O 1
ATOM 2328 N N . ALA A 1 293 ? 7.453 -12.106 -14.415 1.00 71.12 293 ALA A N 1
ATOM 2329 C CA . ALA A 1 293 ? 7.119 -13.522 -14.539 1.00 71.12 293 ALA A CA 1
ATOM 2330 C C . ALA A 1 293 ? 7.390 -14.061 -15.956 1.00 71.12 293 ALA A C 1
ATOM 2332 O O . ALA A 1 293 ? 8.113 -15.048 -16.099 1.00 71.12 293 ALA A O 1
ATOM 2333 N N . ILE A 1 294 ? 6.901 -13.379 -16.999 1.00 67.38 294 ILE A N 1
ATOM 2334 C CA . ILE A 1 294 ? 7.094 -13.775 -18.406 1.00 67.38 294 ILE A CA 1
ATOM 2335 C C . ILE A 1 294 ? 8.582 -13.838 -18.760 1.00 67.38 294 ILE A C 1
ATOM 2337 O O . ILE A 1 294 ? 9.050 -14.815 -19.351 1.00 67.38 294 ILE A O 1
ATOM 2341 N N . LEU A 1 295 ? 9.348 -12.812 -18.385 1.00 65.06 295 LEU A N 1
ATOM 2342 C CA . LEU A 1 295 ? 10.787 -12.770 -18.636 1.00 65.06 295 LEU A CA 1
ATOM 2343 C C . LEU A 1 295 ? 11.509 -13.902 -17.889 1.00 65.06 295 LEU A C 1
ATOM 2345 O O . LEU A 1 295 ? 12.394 -14.546 -18.455 1.00 65.06 295 LEU A O 1
ATOM 2349 N N . SER A 1 296 ? 11.092 -14.201 -16.653 1.00 67.25 296 SER A N 1
ATOM 2350 C CA . SER A 1 296 ? 11.667 -15.277 -15.833 1.00 67.25 296 SER A CA 1
ATOM 2351 C C . SER A 1 296 ? 11.435 -16.651 -16.453 1.00 67.25 296 SER A C 1
ATOM 2353 O O . SER A 1 296 ? 12.332 -17.493 -16.448 1.00 67.25 296 SER A O 1
ATOM 2355 N N . GLU A 1 297 ? 10.241 -16.896 -16.989 1.00 63.28 297 GLU A N 1
ATOM 2356 C CA . GLU A 1 297 ? 9.900 -18.141 -17.681 1.00 63.28 297 GLU A CA 1
ATOM 2357 C C . GLU A 1 297 ? 10.635 -18.269 -19.016 1.00 63.28 297 GLU A C 1
ATOM 2359 O O . GLU A 1 297 ? 11.189 -19.326 -19.316 1.00 63.28 297 GLU A O 1
ATOM 2364 N N . THR A 1 298 ? 10.720 -17.177 -19.776 1.00 56.84 298 THR A N 1
ATOM 2365 C CA . THR A 1 298 ? 11.420 -17.148 -21.068 1.00 56.84 298 THR A CA 1
ATOM 2366 C C . THR A 1 298 ? 12.912 -17.436 -20.895 1.00 56.84 298 THR A C 1
ATOM 2368 O O . THR A 1 298 ? 13.473 -18.237 -21.638 1.00 56.84 298 THR A O 1
ATOM 2371 N N . CYS A 1 299 ? 13.555 -16.869 -19.869 1.00 54.38 299 CYS A N 1
ATOM 2372 C CA . CYS A 1 299 ? 14.963 -17.147 -19.570 1.00 54.38 299 CYS A CA 1
ATOM 2373 C C . CYS A 1 299 ? 15.198 -18.606 -19.149 1.00 54.38 299 CYS A C 1
ATOM 2375 O O . CYS A 1 299 ? 16.214 -19.189 -19.516 1.00 54.38 299 CYS A O 1
ATOM 2377 N N . LYS A 1 300 ? 14.255 -19.225 -18.425 1.00 53.62 300 LYS A N 1
ATOM 2378 C CA . LYS A 1 300 ? 14.330 -20.651 -18.056 1.00 53.62 300 LYS A CA 1
ATOM 2379 C C . LYS A 1 300 ? 14.147 -21.595 -19.243 1.00 53.62 300 LYS A C 1
ATOM 2381 O O . LYS A 1 300 ? 14.635 -22.710 -19.178 1.00 53.62 300 LYS A O 1
ATOM 2386 N N . ALA A 1 301 ? 13.424 -21.182 -20.282 1.00 44.44 301 ALA A N 1
ATOM 2387 C CA . ALA A 1 301 ? 13.184 -21.999 -21.472 1.00 44.44 301 ALA A CA 1
ATOM 2388 C C . ALA A 1 301 ? 14.353 -21.978 -22.476 1.00 44.44 301 ALA A C 1
ATOM 2390 O O . ALA A 1 301 ? 14.394 -22.809 -23.382 1.00 44.44 301 ALA A O 1
ATOM 2391 N N . ILE A 1 302 ? 15.266 -21.010 -22.342 1.00 43.38 302 ILE A N 1
ATOM 2392 C CA . ILE A 1 302 ? 16.424 -20.811 -23.229 1.00 43.38 302 ILE A CA 1
ATOM 2393 C C . ILE A 1 302 ? 17.716 -21.412 -22.629 1.00 43.38 302 ILE A C 1
ATOM 2395 O O . ILE A 1 302 ? 18.670 -21.651 -23.371 1.00 43.38 302 ILE A O 1
ATOM 2399 N N . LEU A 1 303 ? 17.739 -21.683 -21.316 1.00 39.56 303 LEU A N 1
ATOM 2400 C CA . LEU A 1 303 ? 18.808 -22.396 -20.594 1.00 39.56 303 LEU A CA 1
ATOM 2401 C C . LEU A 1 303 ? 18.573 -23.913 -20.582 1.00 39.56 303 LEU A C 1
ATOM 2403 O O . LEU A 1 303 ? 19.582 -24.647 -20.685 1.00 39.56 303 LEU A O 1
#

Nearest PDB structures (foldseek):
  3i9w-assembly1_A  TM=1.521E-01  e=8.769E-01  Escherichia coli K-12
  6ch2-assembly2_E  TM=2.701E-01  e=9.313E+00  Salmonella enterica subsp. enterica serovar Typhimurium str. LT2

InterP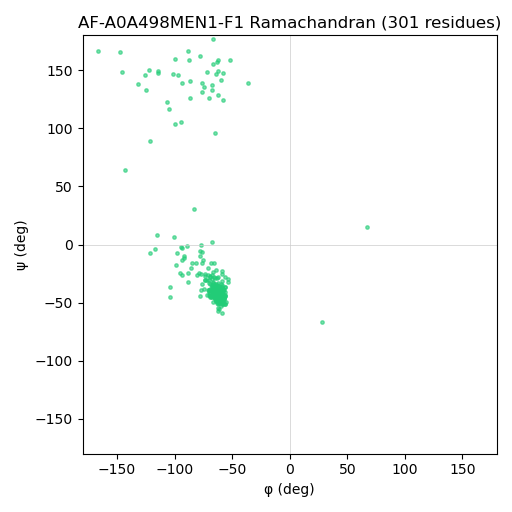ro domains:
  IPR027895 Protein of unknown function DUF4533 [PF15047] (14-78)
  IPR027895 Protein of unknown function DUF4533 [PF15047] (97-226)
  IPR040004 Single-pass membrane and coiled-coil domain-containing protein 3 [PTHR35972] (1-79)

Radius of gyration: 26.95 Å; Cα contacts (8 Å, |Δi|>4): 250; chains: 1; bounding box: 62×57×76 Å

Secondary structure (DSSP, 8-state):
--HHHHH-SS-HHHHHHHHHHHHHHHHHHHHHHHHHHHHHHHHHHHH----PPP---TTS-HHHHHHHHHHHHHHHHHHHHHHHHHHHS-GGGHHHHHHHHHHHHHHHHHHHHHHHHHHHHHHHHHHH-SS-S-------TTS-HHHHHHHHHHHHHHHHHHHHHHHHHHHHHHHHHHHHHH-TTS-HHHHHHHHHHHHHHHHHGGGTSHHHHHHHHHHTSSHHHHSPP-S--GGGSS-HHHHHS-TTTHHHHTTSSSSHHHHHHHHHHHHHHHHHHHHHHHHHHHHHHHHHHHHHHHHHHH-

Foldseek 3Di:
DDVLCVVCVDDPPVSVVVVVVVVVLVVVLVVLLVVLVVVQVVCCVPQVDHDDRDDDDPPDDSVVSVVRSVVSVVVVQLVVLLSLLCVVDDDVCSVLSNLLLVLLVLLLVLLVLLLVLLQLVQVQLVVQDPDGLDDRDDADQPAFLLVSLVVSLVSLVSLLVQLVVLLVVVVVVVVVLVVVLPPPPDDPVVNVVVVVVVVVVCVVCLSNVLNSVLSPLSNVAPSVQLRQDNDDDVLRRDGSNLSVDGNVSVVVVVVPDPDSVVSSVSSVVSCVRRVVSSVSSVVSSVVSVVSSVVSVVVVVVVD

Mean predicted aligned error: 15.88 Å

Solvent-accessible surface area (backbone atoms only — not comparable to full-atom values): 16731 Å² total; per-residue (Å²): 133,56,75,64,53,72,78,37,74,89,40,68,68,63,46,53,51,51,53,50,54,51,52,50,52,53,52,53,50,53,50,51,44,51,52,52,42,51,50,43,52,53,38,31,73,77,69,68,44,86,70,86,77,71,76,87,54,90,89,52,54,71,63,60,49,48,51,53,50,52,55,48,53,52,52,52,50,51,53,53,22,52,52,54,45,55,75,74,44,64,78,88,50,45,64,60,47,54,50,39,53,52,45,34,49,49,40,42,50,53,59,52,46,51,41,52,52,50,37,50,53,44,53,54,42,50,74,40,34,101,59,67,74,64,79,82,68,77,85,55,44,88,38,29,42,49,58,45,38,49,54,52,37,55,51,54,47,37,47,43,54,53,13,44,54,50,37,53,49,56,53,46,56,54,49,52,50,52,52,61,67,64,44,87,86,64,51,73,65,58,48,50,46,51,54,48,53,47,52,56,54,47,60,70,33,57,83,54,42,56,25,60,52,49,28,40,48,52,50,73,45,69,54,80,71,24,42,62,73,86,73,92,46,81,46,31,63,48,30,48,39,55,49,66,44,52,39,78,49,46,58,55,62,53,71,72,39,97,44,73,65,54,50,40,49,33,46,50,53,38,35,64,62,42,50,64,27,48,51,53,42,47,52,53,48,53,50,49,52,49,51,54,50,54,52,53,51,54,55,62,74,76,107

pLDDT: mean 75.84, std 14.62, range [39.56, 95.19]

Sequence (303 aa):
MSWIDLFCPDNSERRESLIRKNQELHVLMRNNFRATNQLIDVLKEHLGLSFSKITLNEKATVKENCDKIIARIQGIRMQCGIKLLSLLFGKKDELKKEELIRSTQTLHHYVHKYFSITNRLLEILNAHLNQSPSDAIEPNESESIEKNCARVRNVMQAILDLSESENKHVQKEKHDLYSLITTSEMSLEDKAKQIKDLNQKTMGTLGEMFGPVVVVRLANSDLMNAMPPVESRESLLLTPGDLVQSSAKITKLLSKPESLDDALQLVQDALFALTERCDSYNDILCEVEAYVAILSETCKAIL